Protein AF-A0A078KXJ0-F1 (afdb_monomer)

Radius of gyration: 22.71 Å; Cα contacts (8 Å, |Δi|>4): 220; chains: 1; bounding box: 61×36×64 Å

Structure (mmCIF, N/CA/C/O backbone):
data_AF-A0A078KXJ0-F1
#
_entry.id   AF-A0A078KXJ0-F1
#
loop_
_atom_site.group_PDB
_atom_site.id
_atom_site.type_symbol
_atom_site.label_atom_id
_atom_site.label_alt_id
_atom_site.label_comp_id
_atom_site.label_asym_id
_atom_site.label_entity_id
_atom_site.label_seq_id
_atom_site.pdbx_PDB_ins_code
_atom_site.Cartn_x
_atom_site.Cartn_y
_atom_site.Cartn_z
_atom_site.occupancy
_atom_site.B_iso_or_equiv
_atom_site.auth_seq_id
_atom_site.auth_comp_id
_atom_site.auth_asym_id
_atom_site.auth_atom_id
_atom_site.pdbx_PDB_model_num
ATOM 1 N N . MET A 1 1 ? 7.686 22.168 15.578 1.00 60.62 1 MET A N 1
ATOM 2 C CA . MET A 1 1 ? 6.721 21.052 15.585 1.00 60.62 1 MET A CA 1
ATOM 3 C C . MET A 1 1 ? 6.676 20.538 17.001 1.00 60.62 1 MET A C 1
ATOM 5 O O . MET A 1 1 ? 7.718 20.598 17.638 1.00 60.62 1 MET A O 1
ATOM 9 N N . ASP A 1 2 ? 5.495 20.153 17.475 1.00 79.94 2 ASP A N 1
ATOM 10 C CA . ASP A 1 2 ? 5.283 19.512 18.776 1.00 79.94 2 ASP A CA 1
ATOM 11 C C . ASP A 1 2 ? 5.456 17.997 18.567 1.00 79.94 2 ASP A C 1
ATOM 13 O O . ASP A 1 2 ? 4.549 17.349 18.038 1.00 79.94 2 ASP A O 1
ATOM 17 N N . PRO A 1 3 ? 6.642 17.431 18.849 1.00 79.00 3 PRO A N 1
ATOM 18 C CA . PRO A 1 3 ? 6.939 16.043 18.512 1.00 79.00 3 PRO A CA 1
ATOM 19 C C . PRO A 1 3 ? 6.191 15.059 19.414 1.00 79.00 3 PRO A C 1
ATOM 21 O O . PRO A 1 3 ? 5.907 13.941 18.985 1.00 79.00 3 PRO A O 1
ATOM 24 N N . LEU A 1 4 ? 5.861 15.471 20.643 1.00 83.12 4 LEU A N 1
ATOM 25 C CA . LEU A 1 4 ? 5.067 14.671 21.566 1.00 83.12 4 LEU A CA 1
ATOM 26 C C . LEU A 1 4 ? 3.620 14.583 21.072 1.00 83.12 4 LEU A C 1
ATOM 28 O O . LEU A 1 4 ? 3.102 13.477 20.930 1.00 83.12 4 LEU A O 1
ATOM 32 N N . GLY A 1 5 ? 3.016 15.714 20.700 1.00 80.25 5 GLY A N 1
ATOM 33 C CA . GLY A 1 5 ? 1.677 15.738 20.109 1.00 80.25 5 GLY A CA 1
ATOM 34 C C . GLY A 1 5 ? 1.581 14.904 18.825 1.00 80.25 5 GLY A C 1
ATOM 35 O O . GLY A 1 5 ? 0.627 14.154 18.631 1.00 80.25 5 GLY A O 1
ATOM 36 N N . GLU A 1 6 ? 2.605 14.937 17.967 1.00 80.50 6 GLU A N 1
ATOM 37 C CA . GLU A 1 6 ? 2.638 14.115 16.747 1.00 80.50 6 GLU A CA 1
ATOM 38 C C . GLU A 1 6 ? 2.755 12.603 17.024 1.00 80.50 6 GLU A C 1
ATOM 40 O O . GLU A 1 6 ? 2.209 11.785 16.261 1.00 80.50 6 GLU A O 1
ATOM 45 N N . LEU A 1 7 ? 3.465 12.221 18.094 1.00 84.94 7 LEU A N 1
ATOM 46 C CA . LEU A 1 7 ? 3.560 10.843 18.577 1.00 84.94 7 LEU A CA 1
ATOM 47 C C . LEU A 1 7 ? 2.224 10.381 19.170 1.00 84.94 7 LEU A C 1
ATOM 49 O O . LEU A 1 7 ? 1.735 9.313 18.794 1.00 84.94 7 LEU A O 1
ATOM 53 N N . GLU A 1 8 ? 1.598 11.187 20.024 1.00 83.56 8 GLU A N 1
ATOM 54 C CA . GLU A 1 8 ? 0.271 10.912 20.582 1.00 83.56 8 GLU A CA 1
ATOM 55 C C . GLU A 1 8 ? -0.771 10.742 19.476 1.00 83.56 8 GLU A C 1
ATOM 57 O O . GLU A 1 8 ? -1.487 9.740 19.457 1.00 83.56 8 GLU A O 1
ATOM 62 N N . ASP A 1 9 ? -0.784 11.632 18.483 1.00 78.12 9 ASP A N 1
ATOM 63 C CA . ASP A 1 9 ? -1.664 11.539 17.316 1.00 78.12 9 ASP A CA 1
ATOM 64 C C . ASP A 1 9 ? -1.455 10.236 16.533 1.00 78.12 9 ASP A C 1
ATOM 66 O O . ASP A 1 9 ? -2.413 9.633 16.031 1.00 78.12 9 ASP A O 1
ATOM 70 N N . SER A 1 10 ? -0.205 9.767 16.438 1.00 79.06 10 SER A N 1
ATOM 71 C CA . SER A 1 10 ? 0.115 8.504 15.766 1.00 79.06 10 SER A CA 1
ATOM 72 C C . SER A 1 10 ? -0.409 7.284 16.523 1.00 79.06 10 SER A C 1
ATOM 74 O O . SER A 1 10 ? -0.812 6.306 15.895 1.00 79.06 10 SER A O 1
ATOM 76 N N . LEU A 1 11 ? -0.467 7.353 17.857 1.00 85.75 11 LEU A N 1
ATOM 77 C CA . LEU A 1 11 ? -0.875 6.260 18.744 1.00 85.75 11 LEU A CA 1
ATOM 78 C C . LEU A 1 11 ? -2.356 6.333 19.143 1.00 85.75 11 LEU A C 1
ATOM 80 O O . LEU A 1 11 ? -2.936 5.318 19.535 1.00 85.75 11 LEU A O 1
ATOM 84 N N . ALA A 1 12 ? -3.006 7.488 18.978 1.00 80.44 12 ALA A N 1
ATOM 85 C CA . ALA A 1 12 ? -4.387 7.746 19.381 1.00 80.44 12 ALA A CA 1
ATOM 86 C C . ALA A 1 12 ? -5.370 6.700 18.833 1.00 80.44 12 ALA A C 1
ATOM 88 O O . ALA A 1 12 ? -6.288 6.260 19.525 1.00 80.44 12 ALA A O 1
ATOM 89 N N . TYR A 1 13 ? -5.158 6.240 17.595 1.00 69.25 13 TYR A N 1
ATOM 90 C CA . TYR A 1 13 ? -5.970 5.181 16.990 1.00 69.25 13 TYR A CA 1
ATOM 91 C C . TYR A 1 13 ? -5.894 3.857 17.760 1.00 69.25 13 TYR A C 1
ATOM 93 O O . TYR A 1 13 ? -6.915 3.197 17.957 1.00 69.25 13 TYR A O 1
ATOM 101 N N . MET A 1 14 ? -4.694 3.478 18.189 1.00 83.44 14 MET A N 1
ATOM 102 C CA . MET A 1 14 ? -4.440 2.246 18.922 1.00 83.44 14 MET A CA 1
ATOM 103 C C . MET A 1 14 ? -5.026 2.322 20.338 1.00 83.44 14 MET A C 1
ATOM 105 O O . MET A 1 14 ? -5.714 1.387 20.748 1.00 83.44 14 MET A O 1
ATOM 109 N N . PHE A 1 15 ? -4.884 3.461 21.025 1.00 82.38 15 PHE A N 1
ATOM 110 C CA . PHE A 1 15 ? -5.518 3.682 22.327 1.00 82.38 15 PHE A CA 1
ATOM 111 C C . PHE A 1 15 ? -7.039 3.568 22.251 1.00 82.38 15 PHE A C 1
ATOM 113 O O . PHE A 1 15 ? -7.641 2.797 22.994 1.00 82.38 15 PHE A O 1
ATOM 120 N N . GLU A 1 16 ? -7.681 4.252 21.307 1.00 76.75 16 GLU A N 1
ATOM 121 C CA . GLU A 1 16 ? -9.139 4.202 21.162 1.00 76.75 16 GLU A CA 1
ATOM 122 C C . GLU A 1 16 ? -9.685 2.781 20.958 1.00 76.75 16 GLU A C 1
ATOM 124 O O . GLU A 1 16 ? -10.742 2.449 21.488 1.00 76.75 16 GLU A O 1
ATOM 129 N N . LEU A 1 17 ? -8.969 1.924 20.225 1.00 65.31 17 LEU A N 1
ATOM 130 C CA . LEU A 1 17 ? -9.372 0.529 20.011 1.00 65.31 17 LEU A CA 1
ATOM 131 C C . LEU A 1 17 ? -9.135 -0.367 21.222 1.00 65.31 17 LEU A C 1
ATOM 133 O O . LEU A 1 17 ? -9.785 -1.399 21.370 1.00 65.31 17 LEU A O 1
ATOM 137 N N . GLN A 1 18 ? -8.190 0.017 22.067 1.00 74.00 18 GLN A N 1
ATOM 138 C CA . GLN A 1 18 ? -7.841 -0.723 23.259 1.00 74.00 18 GLN A CA 1
ATOM 139 C C . GLN A 1 18 ? -8.674 -0.278 24.467 1.00 74.00 18 GLN A C 1
ATOM 141 O O . GLN A 1 18 ? -8.642 -0.968 25.472 1.00 74.00 18 GLN A O 1
ATOM 146 N N . LYS A 1 19 ? -9.459 0.807 24.416 1.00 79.62 19 LYS A N 1
ATOM 147 C CA . LYS A 1 19 ? -10.292 1.235 25.555 1.00 79.62 19 LYS A CA 1
ATOM 148 C C . LYS A 1 19 ? -11.393 0.221 25.877 1.00 79.62 19 LYS A C 1
ATOM 150 O O . LYS A 1 19 ? -12.251 -0.087 25.054 1.00 79.62 19 LYS A O 1
ATOM 155 N N . THR A 1 20 ? -11.424 -0.242 27.123 1.00 69.06 20 THR A N 1
ATOM 156 C CA . THR A 1 20 ? -12.558 -1.001 27.664 1.00 69.06 20 THR A CA 1
ATOM 157 C C . THR A 1 20 ? -13.694 -0.052 28.063 1.00 69.06 20 THR A C 1
ATOM 159 O O . THR A 1 20 ? -13.464 1.014 28.637 1.00 69.06 20 THR A O 1
ATOM 162 N N . GLN A 1 21 ? -14.947 -0.436 27.782 1.00 54.06 21 GLN A N 1
ATOM 163 C CA . GLN A 1 21 ? -16.133 0.382 28.101 1.00 54.06 21 GLN A CA 1
ATOM 164 C C . GLN A 1 21 ? -16.340 0.590 29.610 1.00 54.06 21 GLN A C 1
ATOM 166 O O . GLN A 1 21 ? -17.032 1.514 30.030 1.00 54.06 21 GLN A O 1
ATOM 171 N N . SER A 1 22 ? -15.721 -0.250 30.437 1.00 48.31 22 SER A N 1
ATOM 172 C CA . SER A 1 22 ? -15.756 -0.160 31.889 1.00 48.31 22 SER A CA 1
ATOM 173 C C . SER A 1 22 ? -14.386 0.276 32.414 1.00 48.31 22 SER A C 1
ATOM 175 O O . SER A 1 22 ? -13.453 -0.517 32.415 1.00 48.31 22 SER A O 1
ATOM 177 N N . GLN A 1 23 ? -14.300 1.501 32.943 1.00 55.84 23 GLN A N 1
ATOM 178 C CA . GLN A 1 23 ? -13.187 2.041 33.754 1.00 55.84 23 GLN A CA 1
ATOM 179 C C . GLN A 1 23 ? -12.004 2.716 33.038 1.00 55.84 23 GLN A C 1
ATOM 181 O O . GLN A 1 23 ? -11.037 3.057 33.714 1.00 55.84 23 GLN A O 1
ATOM 186 N N . GLY A 1 24 ? -12.057 2.966 31.725 1.00 58.78 24 GLY A N 1
ATOM 187 C CA . GLY A 1 24 ? -10.991 3.719 31.040 1.00 58.78 24 GLY A CA 1
ATOM 188 C C . GLY A 1 24 ? -9.635 3.003 31.008 1.00 58.78 24 GLY A C 1
ATOM 189 O O . GLY A 1 24 ? -8.619 3.638 30.758 1.00 58.78 24 GLY A O 1
ATOM 190 N N . LYS A 1 25 ? -9.626 1.690 31.265 1.00 69.06 25 LYS A N 1
ATOM 191 C CA . LYS A 1 25 ? -8.447 0.827 31.150 1.00 69.06 25 LYS A CA 1
ATOM 192 C C . LYS A 1 25 ? -8.318 0.283 29.737 1.00 69.06 25 LYS A C 1
ATOM 194 O O . LYS A 1 25 ? -9.332 0.063 29.065 1.00 69.06 25 LYS A O 1
ATOM 199 N N . TYR A 1 26 ? -7.091 0.000 29.325 1.00 78.31 26 TYR A N 1
ATOM 200 C CA . TYR A 1 26 ? -6.825 -0.622 28.034 1.00 78.31 26 TYR A CA 1
ATOM 201 C C . TYR A 1 26 ? -6.923 -2.159 28.103 1.00 78.31 26 TYR A C 1
ATOM 203 O O . TYR A 1 26 ? -6.617 -2.762 29.130 1.00 78.31 26 TYR A O 1
ATOM 211 N N . ILE A 1 27 ? -7.393 -2.797 27.024 1.00 76.19 27 ILE A N 1
ATOM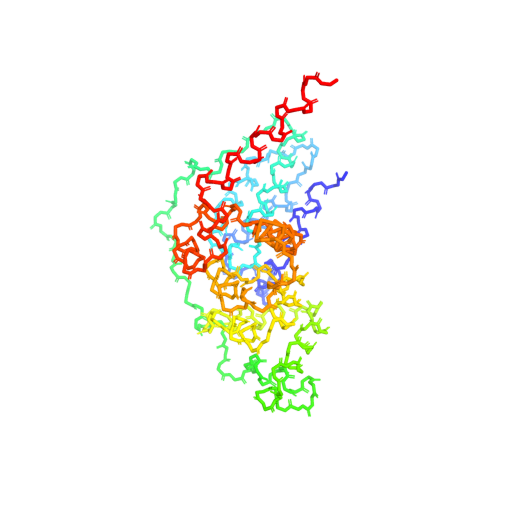 212 C CA . ILE A 1 27 ? -7.565 -4.255 26.893 1.00 76.19 27 ILE A CA 1
ATOM 213 C C . ILE A 1 27 ? -6.213 -4.945 27.086 1.00 76.19 27 ILE A C 1
ATOM 215 O O . ILE A 1 27 ? -6.123 -5.961 27.774 1.00 76.19 27 ILE A O 1
ATOM 219 N N . ASN A 1 28 ? -5.160 -4.388 26.487 1.00 76.25 28 ASN A N 1
ATOM 220 C CA . ASN A 1 28 ? -3.800 -4.861 26.645 1.00 76.25 28 ASN A CA 1
ATOM 221 C C . ASN A 1 28 ? -3.052 -4.032 27.710 1.00 76.25 28 ASN A C 1
ATOM 223 O O . ASN A 1 28 ? -2.980 -2.807 27.584 1.00 76.25 28 ASN A O 1
ATOM 227 N N . PRO A 1 29 ? -2.447 -4.679 28.723 1.00 81.50 29 PRO A N 1
ATOM 228 C CA . PRO A 1 29 ? -1.733 -3.985 29.795 1.00 81.50 29 PRO A CA 1
ATOM 229 C C . PRO A 1 29 ? -0.518 -3.187 29.301 1.00 81.50 29 PRO A C 1
ATOM 231 O O . PRO A 1 29 ? -0.228 -2.141 29.862 1.00 81.50 29 PRO A O 1
ATOM 234 N N . LEU A 1 30 ? 0.139 -3.611 28.217 1.00 83.62 30 LEU A N 1
ATOM 235 C CA . LEU A 1 30 ? 1.276 -2.884 27.635 1.00 83.62 30 LEU A CA 1
ATOM 236 C C . LEU A 1 30 ? 0.835 -1.551 27.022 1.00 83.62 30 LEU A C 1
ATOM 238 O O . LEU A 1 30 ? 1.576 -0.574 27.028 1.00 83.62 30 LEU A O 1
ATOM 242 N N . ILE A 1 31 ? -0.397 -1.501 26.513 1.00 84.75 31 ILE A N 1
ATOM 243 C CA . ILE A 1 31 ? -0.993 -0.265 26.006 1.00 84.75 31 ILE A CA 1
ATOM 244 C C . ILE A 1 31 ? -1.425 0.641 27.162 1.00 84.75 31 ILE A C 1
ATOM 246 O O . ILE A 1 31 ? -1.279 1.855 27.067 1.00 84.75 31 ILE A O 1
ATOM 250 N N . ASP A 1 32 ? -1.892 0.067 28.271 1.00 85.56 32 ASP A N 1
ATOM 251 C CA . ASP A 1 32 ? -2.187 0.818 29.497 1.00 85.56 32 ASP A CA 1
ATOM 252 C C . ASP A 1 32 ? -0.929 1.460 30.096 1.00 85.56 32 ASP A C 1
ATOM 254 O O . ASP A 1 32 ? -0.950 2.625 30.491 1.00 85.56 32 ASP A O 1
ATOM 258 N N . GLU A 1 33 ? 0.181 0.722 30.117 1.00 86.88 33 GLU A N 1
ATOM 259 C CA . GLU A 1 33 ? 1.491 1.219 30.542 1.00 86.88 33 GLU A CA 1
ATOM 260 C C . GLU A 1 33 ? 2.012 2.318 29.613 1.00 86.88 33 GLU A C 1
ATOM 262 O O . GLU A 1 33 ? 2.420 3.371 30.098 1.00 86.88 33 GLU A O 1
ATOM 267 N N . LEU A 1 34 ? 1.919 2.131 28.292 1.00 90.94 34 LEU A N 1
ATOM 268 C CA . LEU A 1 34 ? 2.307 3.158 27.326 1.00 90.94 34 LEU A CA 1
ATOM 269 C C . LEU A 1 34 ? 1.470 4.435 27.454 1.00 90.94 34 LEU A C 1
ATOM 271 O O . LEU A 1 34 ? 2.021 5.531 27.408 1.00 90.94 34 LEU A O 1
ATOM 275 N N . HIS A 1 35 ? 0.156 4.317 27.648 1.00 89.06 35 HIS A N 1
ATOM 276 C CA . HIS A 1 35 ? -0.696 5.487 27.848 1.00 89.06 35 HIS A CA 1
ATOM 277 C C . HIS A 1 35 ? -0.304 6.264 29.106 1.00 89.06 35 HIS A C 1
ATOM 279 O O . HIS A 1 35 ? -0.199 7.484 29.075 1.00 89.06 35 HIS A O 1
ATOM 285 N N . LYS A 1 36 ? -0.037 5.561 30.213 1.00 88.62 36 LYS A N 1
ATOM 286 C CA . LYS A 1 36 ? 0.444 6.191 31.450 1.00 88.62 36 LYS A CA 1
ATOM 287 C C . LYS A 1 36 ? 1.808 6.844 31.267 1.00 88.62 36 LYS A C 1
ATOM 289 O O . LYS A 1 36 ? 2.049 7.886 31.866 1.00 88.62 36 LYS A O 1
ATOM 294 N N . ALA A 1 37 ? 2.703 6.231 30.495 1.00 89.69 37 ALA A N 1
ATOM 295 C CA . ALA A 1 37 ? 4.009 6.809 30.208 1.00 89.69 37 ALA A CA 1
ATOM 296 C C . ALA A 1 37 ? 3.867 8.125 29.427 1.00 89.69 37 ALA A C 1
ATOM 298 O O . ALA A 1 37 ? 4.518 9.099 29.787 1.00 89.69 37 ALA A O 1
ATOM 299 N N . LEU A 1 38 ? 2.961 8.184 28.442 1.00 88.69 38 LEU A N 1
ATOM 300 C CA . LEU A 1 38 ? 2.635 9.418 27.715 1.00 88.69 38 LEU A CA 1
ATOM 301 C C . LEU A 1 38 ? 2.006 10.481 28.629 1.00 88.69 38 LEU A C 1
ATOM 303 O O . LEU A 1 38 ? 2.527 11.587 28.698 1.00 88.69 38 LEU A O 1
ATOM 307 N N . ASP A 1 39 ? 0.972 10.133 29.405 1.00 85.69 39 ASP A N 1
ATOM 308 C CA . ASP A 1 39 ? 0.282 11.075 30.308 1.00 85.69 39 ASP A CA 1
ATOM 309 C C . ASP A 1 39 ? 1.217 11.699 31.362 1.00 85.69 39 ASP A C 1
ATOM 311 O O . ASP A 1 39 ? 1.021 12.833 31.807 1.00 85.69 39 ASP A O 1
ATOM 315 N N . ASN A 1 40 ? 2.209 10.930 31.820 1.00 85.69 40 ASN A N 1
ATOM 316 C CA . ASN A 1 40 ? 3.161 11.366 32.840 1.00 85.69 40 ASN A CA 1
ATOM 317 C C . ASN A 1 40 ? 4.399 12.048 32.249 1.00 85.69 40 ASN A C 1
ATOM 319 O O . ASN A 1 40 ? 5.131 12.713 32.993 1.00 85.69 40 ASN A O 1
ATOM 323 N N . TYR A 1 41 ? 4.646 11.894 30.947 1.00 86.50 41 TYR A N 1
ATOM 324 C CA . TYR A 1 41 ? 5.786 12.511 30.295 1.00 86.50 41 TYR A CA 1
ATOM 325 C C . TYR A 1 41 ? 5.588 14.026 30.222 1.00 86.50 41 TYR A C 1
ATOM 327 O O . TYR A 1 41 ? 4.554 14.542 29.805 1.00 86.50 41 TYR A O 1
ATOM 335 N N . ARG A 1 42 ? 6.609 14.765 30.656 1.00 79.25 42 ARG A N 1
ATOM 336 C CA . ARG A 1 42 ? 6.651 16.223 30.557 1.00 79.25 42 ARG A CA 1
ATOM 337 C C . ARG A 1 42 ? 7.790 16.597 29.637 1.00 79.25 42 ARG A C 1
ATOM 339 O O . ARG A 1 42 ? 8.940 16.333 29.974 1.00 79.25 42 ARG A O 1
ATOM 346 N N . GLU A 1 43 ? 7.484 17.260 28.529 1.00 68.44 43 GLU A N 1
ATOM 347 C CA . GLU A 1 43 ? 8.482 17.631 27.519 1.00 68.44 43 GLU A CA 1
ATOM 348 C C . GLU A 1 43 ? 9.649 18.444 28.111 1.00 68.44 43 GLU A C 1
ATOM 350 O O . GLU A 1 43 ? 10.776 18.337 27.641 1.00 68.44 43 GLU A O 1
ATOM 355 N N . ASP A 1 44 ? 9.442 19.162 29.217 1.00 67.88 44 ASP A N 1
ATOM 356 C CA . ASP A 1 44 ? 10.460 20.019 29.835 1.00 67.88 44 ASP A CA 1
ATOM 357 C C . ASP A 1 44 ? 11.358 19.291 30.853 1.00 67.88 44 ASP A C 1
ATOM 359 O O . ASP A 1 44 ? 12.532 19.630 31.004 1.00 67.88 44 ASP A O 1
ATOM 363 N N . THR A 1 45 ? 10.826 18.291 31.565 1.00 64.75 45 THR A N 1
ATOM 364 C CA . THR A 1 45 ? 11.457 17.715 32.775 1.00 64.75 45 THR A CA 1
ATOM 365 C C . THR A 1 45 ? 11.369 16.193 32.891 1.00 64.75 45 THR A C 1
ATOM 367 O O . THR A 1 45 ? 11.933 15.631 33.828 1.00 64.75 45 THR A O 1
ATOM 370 N N . GLY A 1 46 ? 10.659 15.530 31.980 1.00 66.06 46 GLY A N 1
ATOM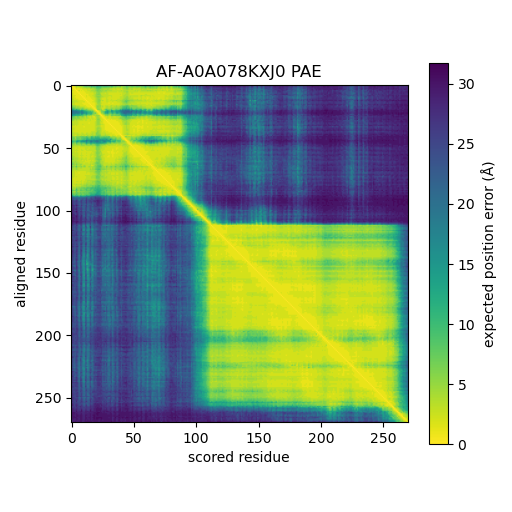 371 C CA . GLY A 1 46 ? 10.458 14.087 31.976 1.00 66.06 46 GLY A CA 1
ATOM 372 C C . GLY A 1 46 ? 11.673 13.334 31.445 1.00 66.06 46 GLY A C 1
ATOM 373 O O . GLY A 1 46 ? 12.268 13.733 30.442 1.00 66.06 46 GLY A O 1
ATOM 374 N N . ASP A 1 47 ? 12.011 12.242 32.126 1.00 73.25 47 ASP A N 1
ATOM 375 C CA . ASP A 1 47 ? 12.954 11.234 31.649 1.00 73.25 47 ASP A CA 1
ATOM 376 C C . ASP A 1 47 ? 12.311 10.473 30.478 1.00 73.25 47 ASP A C 1
ATOM 378 O O . ASP A 1 47 ? 11.165 10.026 30.568 1.00 73.25 47 ASP A O 1
ATOM 382 N N . LEU A 1 48 ? 13.017 10.395 29.349 1.00 85.06 48 LEU A N 1
ATOM 383 C CA . LEU A 1 48 ? 12.511 9.773 28.128 1.00 85.06 48 LEU A CA 1
ATOM 384 C C . LEU A 1 48 ? 12.572 8.238 28.196 1.00 85.06 48 LEU A C 1
ATOM 386 O O . LEU A 1 48 ? 11.865 7.565 27.445 1.00 85.06 48 LEU A O 1
ATOM 390 N N . SER A 1 49 ? 13.384 7.684 29.102 1.00 83.06 49 SER A N 1
ATOM 391 C CA . SER A 1 49 ? 13.626 6.242 29.215 1.00 83.06 49 SER A CA 1
ATOM 392 C C . SER A 1 49 ? 12.352 5.438 29.489 1.00 83.06 49 SER A C 1
ATOM 394 O O . SER A 1 49 ? 12.087 4.473 28.773 1.00 83.06 49 SER A O 1
ATOM 396 N N . ASP A 1 50 ? 11.508 5.890 30.420 1.00 83.62 50 ASP A N 1
ATOM 397 C CA . ASP A 1 50 ? 10.231 5.238 30.742 1.00 83.62 50 ASP A CA 1
ATOM 398 C C . ASP A 1 50 ? 9.283 5.191 29.529 1.00 83.62 50 ASP A C 1
ATOM 400 O O . ASP A 1 50 ? 8.592 4.194 29.301 1.00 83.62 50 ASP A O 1
ATOM 404 N N . LEU A 1 51 ? 9.269 6.253 28.713 1.00 88.38 51 LEU A N 1
ATOM 405 C CA . LEU A 1 51 ? 8.448 6.314 27.502 1.00 88.38 51 LEU A CA 1
ATOM 406 C C . LEU A 1 51 ? 9.003 5.407 26.396 1.00 88.38 51 LEU A C 1
ATOM 408 O O . LEU A 1 51 ? 8.230 4.716 25.730 1.00 88.38 51 LEU A O 1
ATOM 412 N N . ILE A 1 52 ? 10.327 5.373 26.215 1.00 87.75 52 ILE A N 1
ATOM 413 C CA . ILE A 1 52 ? 10.991 4.475 25.258 1.00 87.75 52 ILE A CA 1
ATOM 414 C C . ILE A 1 52 ? 10.705 3.018 25.620 1.00 87.75 52 ILE A C 1
ATOM 416 O O . ILE A 1 52 ? 10.302 2.243 24.754 1.00 87.75 52 ILE A O 1
ATOM 420 N N . ASP A 1 53 ? 10.864 2.650 26.890 1.00 84.25 53 ASP A N 1
ATOM 421 C CA . ASP A 1 53 ? 10.665 1.277 27.344 1.00 84.25 53 ASP A CA 1
ATOM 422 C C . ASP A 1 53 ? 9.203 0.845 27.214 1.00 84.25 53 ASP A C 1
ATOM 424 O O . ASP A 1 53 ? 8.922 -0.242 26.695 1.00 84.25 53 ASP A O 1
ATOM 428 N N . ALA A 1 54 ? 8.255 1.703 27.599 1.00 88.25 54 ALA A N 1
ATOM 429 C CA . ALA A 1 54 ? 6.835 1.418 27.424 1.00 88.25 54 ALA A CA 1
ATOM 430 C C . ALA A 1 54 ? 6.463 1.258 25.938 1.00 88.25 54 ALA A C 1
ATOM 432 O O . ALA A 1 54 ? 5.727 0.336 25.574 1.00 88.25 54 ALA A O 1
ATOM 433 N N . LEU A 1 55 ? 7.015 2.102 25.059 1.00 89.00 55 LEU A N 1
ATOM 434 C CA . LEU A 1 55 ? 6.762 2.044 23.618 1.00 89.00 55 LEU A CA 1
ATOM 435 C C . LEU A 1 55 ? 7.350 0.777 22.988 1.00 89.00 55 LEU A C 1
ATOM 437 O O . LEU A 1 55 ? 6.665 0.083 22.233 1.00 89.00 55 LEU A O 1
ATOM 441 N N . SER A 1 56 ? 8.590 0.440 23.341 1.00 82.50 56 SER A N 1
ATOM 442 C CA . SER A 1 56 ? 9.268 -0.771 22.883 1.00 82.50 56 SER A CA 1
ATOM 443 C C . SER A 1 56 ? 8.540 -2.041 23.303 1.00 82.50 56 SER A C 1
ATOM 445 O O . SER A 1 56 ? 8.346 -2.947 22.487 1.00 82.50 56 SER A O 1
ATOM 447 N N . ASN A 1 57 ? 8.088 -2.103 24.556 1.00 81.69 57 ASN A N 1
ATOM 448 C CA . ASN A 1 57 ? 7.325 -3.238 25.066 1.00 81.69 57 ASN A CA 1
ATOM 449 C C . ASN A 1 57 ? 5.964 -3.362 24.376 1.00 81.69 57 ASN A C 1
ATOM 451 O O . ASN A 1 57 ? 5.513 -4.472 24.094 1.00 81.69 57 ASN A O 1
ATOM 455 N N . ALA A 1 58 ? 5.332 -2.236 24.048 1.00 84.75 58 ALA A N 1
ATOM 456 C CA . ALA A 1 58 ? 4.059 -2.196 23.350 1.00 84.75 58 ALA A CA 1
ATOM 457 C C . ALA A 1 58 ? 4.161 -2.522 21.849 1.00 84.75 58 ALA A C 1
ATOM 459 O O . ALA A 1 58 ? 3.126 -2.797 21.238 1.00 84.75 58 ALA A O 1
ATOM 460 N N . TYR A 1 59 ? 5.353 -2.559 21.232 1.00 82.62 59 TYR A N 1
ATOM 461 C CA . TYR A 1 59 ? 5.481 -2.767 19.781 1.00 82.62 59 TYR A CA 1
ATOM 462 C C . TYR A 1 59 ? 4.747 -3.976 19.211 1.00 82.62 59 TYR A C 1
ATOM 464 O O . TYR A 1 59 ? 4.018 -3.789 18.236 1.00 82.62 59 TYR A O 1
ATOM 472 N N . PRO A 1 60 ? 4.839 -5.182 19.803 1.00 76.31 60 PRO A N 1
ATOM 473 C CA . PRO A 1 60 ? 4.109 -6.342 19.300 1.00 76.31 60 PRO A CA 1
ATOM 474 C C . PRO A 1 60 ? 2.598 -6.111 19.218 1.00 76.31 60 PRO A C 1
ATOM 476 O O . PRO A 1 60 ? 1.914 -6.783 18.452 1.00 76.31 60 PRO A O 1
ATOM 479 N N . VAL A 1 61 ? 2.075 -5.176 20.016 1.00 68.38 61 VAL A N 1
ATOM 480 C CA . VAL A 1 61 ? 0.675 -4.761 20.018 1.00 68.38 61 VAL A CA 1
ATOM 481 C C . VAL A 1 61 ? 0.464 -3.631 19.010 1.00 68.38 61 VAL A C 1
ATOM 483 O O . VAL A 1 61 ? -0.421 -3.755 18.169 1.00 68.38 61 VAL A O 1
ATOM 486 N N . ILE A 1 62 ? 1.298 -2.587 19.040 1.00 78.44 62 ILE A N 1
ATOM 487 C CA . ILE A 1 62 ? 1.261 -1.402 18.161 1.00 78.44 62 ILE A CA 1
ATOM 488 C C . ILE A 1 62 ? 1.323 -1.776 16.676 1.00 78.44 62 ILE A C 1
ATOM 490 O O . ILE A 1 62 ? 0.551 -1.213 15.900 1.00 78.44 62 ILE A O 1
ATOM 494 N N . GLU A 1 63 ? 2.156 -2.752 16.288 1.00 76.56 63 GLU A N 1
ATOM 495 C CA . GLU A 1 63 ? 2.295 -3.244 14.900 1.00 76.56 63 GLU A CA 1
ATOM 496 C C . GLU A 1 63 ? 0.958 -3.669 14.277 1.00 76.56 63 GLU A C 1
ATOM 498 O O . GLU A 1 63 ? 0.788 -3.612 13.060 1.00 76.56 63 GLU A O 1
ATOM 503 N N . ASN A 1 64 ? -0.024 -4.044 15.101 1.00 63.16 64 ASN A N 1
ATOM 504 C CA . ASN A 1 64 ? -1.345 -4.457 14.626 1.00 63.16 64 ASN A CA 1
ATOM 505 C C . ASN A 1 64 ? -2.287 -3.279 14.341 1.00 63.16 64 ASN A C 1
ATOM 507 O O . ASN A 1 64 ? -3.354 -3.472 13.753 1.00 63.16 64 ASN A O 1
ATOM 511 N N . TYR A 1 65 ? -1.928 -2.064 14.760 1.00 61.44 65 TYR A N 1
ATOM 512 C CA . TYR A 1 65 ? -2.812 -0.899 14.720 1.00 61.44 65 TYR A CA 1
ATOM 513 C C . TYR A 1 65 ? -2.239 0.255 13.907 1.00 61.44 65 TYR A C 1
ATOM 515 O O . TYR A 1 65 ? -2.984 0.915 13.180 1.00 61.44 65 TYR A O 1
ATOM 523 N N . VAL A 1 66 ? -0.941 0.510 14.024 1.00 70.25 66 VAL A N 1
ATOM 524 C CA . VAL A 1 66 ? -0.289 1.696 13.464 1.00 70.25 66 VAL A CA 1
ATOM 525 C C . VAL A 1 66 ? 1.056 1.314 12.855 1.00 70.25 66 VAL A C 1
ATOM 527 O O . VAL A 1 66 ? 1.627 0.276 13.185 1.00 70.25 66 VAL A O 1
ATOM 530 N N . ASP A 1 67 ? 1.541 2.131 11.923 1.00 75.38 67 ASP A N 1
ATOM 531 C CA . ASP A 1 67 ? 2.837 1.904 11.288 1.00 75.38 67 ASP A CA 1
ATOM 532 C C . ASP A 1 67 ? 3.954 2.121 12.319 1.00 75.38 67 ASP A C 1
ATOM 534 O O . ASP A 1 67 ? 4.213 3.246 12.753 1.00 75.38 67 ASP A O 1
ATOM 538 N N . THR A 1 68 ? 4.623 1.041 12.728 1.00 76.38 68 THR A N 1
ATOM 539 C CA . THR A 1 68 ? 5.699 1.129 13.719 1.00 76.38 68 THR A CA 1
ATOM 540 C C . THR A 1 68 ? 6.914 1.883 13.224 1.00 76.38 68 THR A C 1
ATOM 542 O O . THR A 1 68 ? 7.676 2.379 14.050 1.00 76.38 68 THR A O 1
ATOM 545 N N . TYR A 1 69 ? 7.105 2.014 11.912 1.00 74.56 69 TYR A N 1
ATOM 546 C CA . TYR A 1 69 ? 8.157 2.861 11.373 1.00 74.56 69 TYR A CA 1
ATOM 547 C C . TYR A 1 69 ? 7.844 4.342 11.602 1.00 74.56 69 TYR A C 1
ATOM 549 O O . TYR A 1 69 ? 8.717 5.078 12.053 1.00 74.56 69 TYR A O 1
ATOM 557 N N . GLU A 1 70 ? 6.600 4.767 11.369 1.00 76.81 70 GLU A N 1
ATOM 558 C CA . GLU A 1 70 ? 6.166 6.147 11.630 1.00 76.81 70 GLU A CA 1
ATOM 559 C C . GLU A 1 70 ? 6.274 6.488 13.123 1.00 76.81 70 GLU A C 1
ATOM 561 O O . GLU A 1 70 ? 6.801 7.536 13.492 1.00 76.81 70 GLU A O 1
ATOM 566 N N . VAL A 1 71 ? 5.843 5.566 13.988 1.00 84.62 71 VAL A N 1
ATOM 567 C CA . VAL A 1 71 ? 5.957 5.707 15.446 1.00 84.62 71 VAL A CA 1
ATOM 568 C C . VAL A 1 71 ? 7.425 5.816 15.882 1.00 84.62 71 VAL A C 1
ATOM 570 O O . VAL A 1 71 ? 7.759 6.685 16.685 1.00 84.62 71 VAL A O 1
ATOM 573 N N . LYS A 1 72 ? 8.320 4.985 15.326 1.00 84.00 72 LYS A N 1
ATOM 574 C CA . LYS A 1 72 ? 9.769 5.053 15.590 1.00 84.00 72 LYS A CA 1
ATOM 575 C C . LYS A 1 72 ? 10.367 6.379 15.150 1.00 84.00 72 LYS A C 1
ATOM 577 O O . LYS A 1 72 ? 11.058 7.004 15.940 1.00 84.00 72 LYS A O 1
ATOM 582 N N . GLN A 1 73 ? 10.053 6.841 13.939 1.00 81.81 73 GLN A N 1
ATOM 583 C CA . GLN A 1 73 ? 10.550 8.126 13.443 1.00 81.81 73 GLN A CA 1
ATOM 584 C C . GLN A 1 73 ? 10.130 9.292 14.340 1.00 81.81 73 GLN A C 1
ATOM 586 O O . GLN A 1 73 ? 10.949 10.150 14.653 1.00 81.81 73 GLN A O 1
ATOM 591 N N . LYS A 1 74 ? 8.867 9.319 14.775 1.00 85.19 74 LYS A N 1
ATOM 592 C CA . LYS A 1 74 ? 8.357 10.365 15.672 1.00 85.19 74 LYS A CA 1
ATOM 593 C C . LYS A 1 74 ? 9.053 10.332 17.031 1.00 85.19 74 LYS A C 1
ATOM 595 O O . LYS A 1 74 ? 9.441 11.375 17.550 1.00 85.19 74 LYS A O 1
ATOM 600 N N . MET A 1 75 ? 9.291 9.134 17.559 1.00 88.06 75 MET A N 1
ATOM 601 C CA . MET A 1 75 ? 10.025 8.958 18.807 1.00 88.06 75 MET A CA 1
ATOM 602 C C . MET A 1 75 ? 11.522 9.306 18.675 1.00 88.06 75 MET A C 1
ATOM 604 O O . MET A 1 75 ? 12.089 9.905 19.584 1.00 88.06 75 MET A O 1
ATOM 608 N N . ASP A 1 76 ? 12.152 9.020 17.532 1.00 82.50 76 ASP A N 1
ATOM 609 C CA . ASP A 1 76 ? 13.538 9.414 17.239 1.00 82.50 76 ASP A CA 1
ATOM 610 C C . ASP A 1 76 ? 13.687 10.946 17.181 1.00 82.50 76 ASP A C 1
ATOM 612 O O . ASP A 1 76 ? 14.677 11.492 17.670 1.00 82.50 76 ASP A O 1
ATOM 616 N N . VAL A 1 77 ? 12.695 11.659 16.630 1.00 82.88 77 VAL A N 1
ATOM 617 C CA . VAL A 1 77 ? 12.660 13.134 16.642 1.00 82.88 77 VAL A CA 1
ATOM 618 C C . VAL A 1 77 ? 12.529 13.666 18.072 1.00 82.88 77 VAL A C 1
ATOM 620 O O . VAL A 1 77 ? 13.244 14.599 18.443 1.00 82.88 77 VAL A O 1
ATOM 623 N N . LEU A 1 78 ? 11.662 13.059 18.889 1.00 85.56 78 LEU A N 1
ATOM 624 C CA . LEU A 1 78 ? 11.489 13.436 20.295 1.00 85.56 78 LEU A CA 1
ATOM 625 C C . LEU A 1 78 ? 12.785 13.227 21.104 1.00 85.56 78 LEU A C 1
ATOM 627 O O . LEU A 1 78 ? 13.192 14.118 21.848 1.00 85.56 78 LEU A O 1
ATOM 631 N N . ALA A 1 79 ? 13.482 12.104 20.897 1.00 84.56 79 ALA A N 1
ATOM 632 C CA . ALA A 1 79 ? 14.783 11.832 21.513 1.00 84.56 79 ALA A CA 1
ATOM 633 C C . ALA A 1 79 ? 15.876 12.802 21.051 1.00 84.56 79 ALA A C 1
ATOM 635 O O . ALA A 1 79 ? 16.624 13.340 21.871 1.00 84.56 79 ALA A O 1
ATOM 636 N N . GLY A 1 80 ? 15.922 13.101 19.750 1.00 81.25 80 GLY A N 1
ATOM 637 C CA . GLY A 1 80 ? 16.867 14.059 19.182 1.00 81.25 80 GLY A CA 1
ATOM 638 C C . GLY A 1 80 ? 16.751 15.451 19.809 1.00 81.25 80 GLY A C 1
ATOM 639 O O . GLY A 1 80 ? 17.770 16.082 20.089 1.00 81.25 80 GLY A O 1
ATOM 640 N N . ASN A 1 81 ? 15.533 15.900 20.129 1.00 83.25 81 ASN A N 1
ATOM 641 C CA . ASN A 1 81 ? 15.303 17.180 20.810 1.00 83.25 81 ASN A CA 1
ATOM 642 C C . ASN A 1 81 ? 15.872 17.231 22.239 1.00 83.25 81 ASN A C 1
ATOM 644 O O . ASN A 1 81 ? 16.115 18.319 22.763 1.00 83.25 81 ASN A O 1
ATOM 648 N N . LYS A 1 82 ? 16.125 16.072 22.856 1.00 78.62 82 LYS A N 1
ATOM 649 C CA . LYS A 1 82 ? 16.765 15.926 24.172 1.00 78.62 82 LYS A CA 1
ATOM 650 C C . LYS A 1 82 ? 18.262 15.613 24.091 1.00 78.62 82 LYS A C 1
ATOM 652 O O . LYS A 1 82 ? 18.929 15.561 25.120 1.00 78.62 82 LYS A O 1
ATOM 657 N N . GLY A 1 83 ? 18.807 15.454 22.884 1.00 78.50 83 GLY A N 1
ATOM 658 C CA . GLY A 1 83 ? 20.188 15.014 22.677 1.00 78.50 83 GLY A CA 1
ATOM 659 C C . GLY A 1 83 ? 20.398 13.519 22.938 1.00 78.50 83 GLY A C 1
ATOM 660 O O . GLY A 1 83 ? 21.532 13.095 23.153 1.00 78.50 83 GLY A O 1
ATOM 661 N N . GLU A 1 84 ? 19.323 12.730 22.921 1.00 81.31 84 GLU A N 1
ATOM 662 C CA . GLU A 1 84 ? 19.340 11.281 23.118 1.00 81.31 84 GLU A CA 1
ATOM 663 C C . GLU A 1 84 ? 19.209 10.537 21.779 1.00 81.31 84 GLU A C 1
ATOM 665 O O . GLU A 1 84 ? 18.717 11.073 20.786 1.00 81.31 84 GLU A O 1
ATOM 670 N N . SER A 1 85 ? 19.649 9.276 21.740 1.00 79.31 85 SER A N 1
ATOM 671 C CA . SER A 1 85 ? 19.525 8.407 20.563 1.00 79.31 85 SER A CA 1
ATOM 672 C C . SER A 1 85 ? 18.987 7.039 20.964 1.00 79.31 85 SER A C 1
ATOM 674 O O . SER A 1 85 ? 19.532 6.419 21.881 1.00 79.31 85 SER A O 1
ATOM 676 N N . ILE A 1 86 ? 17.973 6.539 20.258 1.00 80.44 86 ILE A N 1
ATOM 677 C CA . ILE A 1 86 ? 17.306 5.280 20.602 1.00 80.44 86 ILE A CA 1
ATOM 678 C C . ILE A 1 86 ? 17.890 4.119 19.791 1.00 80.44 86 ILE A C 1
ATOM 680 O O . ILE A 1 86 ? 17.969 4.161 18.564 1.00 80.44 86 ILE A O 1
ATOM 684 N N . SER A 1 87 ? 18.275 3.038 20.475 1.00 76.75 87 SER A N 1
ATOM 685 C CA . SER A 1 87 ? 18.711 1.791 19.838 1.00 76.75 87 SER A CA 1
ATOM 686 C C . SER A 1 87 ? 17.579 0.764 19.822 1.00 76.75 87 SER A C 1
ATOM 688 O O . SER A 1 87 ? 17.450 -0.077 20.713 1.00 76.75 87 SER A O 1
ATOM 690 N N . TRP A 1 88 ? 16.769 0.799 18.763 1.00 68.56 88 TRP A N 1
ATOM 691 C CA . TRP A 1 88 ? 15.604 -0.081 18.600 1.00 68.56 88 TRP A CA 1
ATOM 692 C C . TRP A 1 88 ? 15.937 -1.577 18.446 1.00 68.56 88 TRP A C 1
ATOM 694 O O . TRP A 1 88 ? 15.063 -2.420 18.629 1.00 68.56 88 TRP A O 1
ATOM 704 N N . TYR A 1 89 ? 17.177 -1.929 18.085 1.00 59.44 89 TYR A N 1
ATOM 705 C CA . TYR A 1 89 ? 17.566 -3.297 17.700 1.00 59.44 89 TYR A CA 1
ATOM 706 C C . TYR A 1 89 ? 18.251 -4.103 18.815 1.00 59.44 89 TYR A C 1
ATOM 708 O O . TYR A 1 89 ? 18.604 -5.262 18.603 1.00 59.44 89 TYR A O 1
ATOM 716 N N . THR A 1 90 ? 18.443 -3.516 19.999 1.00 47.31 90 THR A N 1
ATOM 717 C CA . THR A 1 90 ? 19.152 -4.154 21.125 1.00 47.31 90 THR A CA 1
ATOM 718 C C . THR A 1 90 ? 18.235 -4.676 22.231 1.00 47.31 90 THR A C 1
ATOM 720 O O . THR A 1 90 ? 18.694 -5.423 23.095 1.00 47.31 90 THR A O 1
ATOM 723 N N . GLN A 1 91 ? 16.943 -4.337 22.217 1.00 49.91 91 GLN A N 1
ATOM 724 C CA . GLN A 1 91 ? 16.000 -4.804 23.233 1.00 49.91 91 GLN A CA 1
ATOM 725 C C . GLN A 1 91 ? 15.476 -6.199 22.867 1.00 49.91 91 GLN A C 1
ATOM 727 O O . GLN A 1 91 ? 14.638 -6.395 21.988 1.00 49.91 91 GLN A O 1
ATOM 732 N N . SER A 1 92 ? 16.054 -7.197 23.531 1.00 38.38 92 SER A N 1
ATOM 733 C CA . SER A 1 92 ? 15.681 -8.605 23.411 1.00 38.38 92 SER A CA 1
ATOM 734 C C . SER A 1 92 ? 14.209 -8.788 23.792 1.00 38.38 92 SER A C 1
ATOM 736 O O . SER A 1 92 ? 13.809 -8.401 24.888 1.00 38.38 92 SER A O 1
ATOM 738 N N . ARG A 1 93 ? 13.410 -9.391 22.899 1.00 42.50 93 ARG A N 1
ATOM 739 C CA . ARG A 1 93 ? 12.005 -9.760 23.152 1.00 42.50 93 ARG A CA 1
ATOM 740 C C . ARG A 1 93 ? 11.851 -10.403 24.541 1.00 42.50 93 ARG A C 1
ATOM 742 O O . ARG A 1 93 ? 12.516 -11.412 24.794 1.00 42.50 93 ARG A O 1
ATOM 749 N N . PRO A 1 94 ? 10.921 -9.944 25.396 1.00 42.09 94 PRO A N 1
ATOM 750 C CA . PRO A 1 94 ? 10.483 -10.744 26.526 1.00 42.09 94 PRO A CA 1
ATOM 751 C C . PRO A 1 94 ? 9.817 -12.009 25.973 1.00 42.09 94 PRO A C 1
ATOM 753 O O . PRO A 1 94 ? 8.813 -11.945 25.264 1.00 42.09 94 PRO A O 1
ATOM 756 N N . SER A 1 95 ? 10.388 -13.170 26.285 1.00 42.44 95 SER A N 1
ATOM 757 C CA . SER A 1 95 ? 10.001 -14.504 25.793 1.00 42.44 95 SER A CA 1
ATOM 758 C C . SER A 1 95 ? 8.564 -14.952 26.146 1.00 42.44 95 SER A C 1
ATOM 760 O O . SER A 1 95 ? 8.196 -16.084 25.841 1.00 42.44 95 SER A O 1
ATOM 762 N N . ASN A 1 96 ? 7.746 -14.103 26.780 1.00 41.69 96 ASN A N 1
ATOM 763 C CA . ASN A 1 96 ? 6.498 -14.492 27.449 1.00 41.69 96 ASN A CA 1
ATOM 764 C C . ASN A 1 96 ? 5.249 -13.704 27.005 1.00 41.69 96 ASN A C 1
ATOM 766 O O . ASN A 1 96 ? 4.233 -13.761 27.694 1.00 41.69 96 ASN A O 1
ATOM 770 N N . ALA A 1 97 ? 5.278 -12.967 25.889 1.00 44.75 97 ALA A N 1
ATOM 771 C CA . ALA A 1 97 ? 4.065 -12.302 25.405 1.00 44.75 97 ALA A CA 1
ATOM 772 C C . ALA A 1 97 ? 3.034 -13.351 24.920 1.00 44.75 97 ALA A C 1
ATOM 774 O O . ALA A 1 97 ? 3.358 -14.141 24.027 1.00 44.75 97 ALA A O 1
ATOM 775 N N . PRO A 1 98 ? 1.811 -13.400 25.485 1.00 39.16 98 PRO A N 1
ATOM 776 C CA . PRO A 1 98 ? 0.787 -14.339 25.044 1.00 39.16 98 PRO A CA 1
ATOM 777 C C . PRO A 1 98 ? 0.360 -14.010 23.610 1.00 39.16 98 PRO A C 1
ATOM 779 O O . PRO A 1 98 ? 0.123 -12.850 23.269 1.00 39.16 98 PRO A O 1
ATOM 782 N N . ALA A 1 99 ? 0.259 -15.037 22.765 1.00 40.06 99 ALA A N 1
ATOM 783 C CA . ALA A 1 99 ? -0.287 -14.902 21.422 1.00 40.06 99 ALA A CA 1
ATOM 784 C C . ALA A 1 99 ? -1.742 -14.411 21.516 1.00 40.06 99 ALA A C 1
ATOM 786 O O . ALA A 1 99 ? -2.583 -15.067 22.128 1.00 40.06 99 ALA A O 1
ATOM 787 N N . ILE A 1 100 ? -2.025 -13.238 20.950 1.00 47.38 100 ILE A N 1
ATOM 788 C CA . ILE A 1 100 ? -3.368 -12.655 20.941 1.00 47.38 100 ILE A CA 1
ATOM 789 C C . ILE A 1 100 ? -4.232 -13.437 19.944 1.00 47.38 100 ILE A C 1
ATOM 791 O O . ILE A 1 100 ? -3.932 -13.474 18.751 1.00 47.38 100 ILE A O 1
ATOM 795 N N . ASP A 1 101 ? -5.313 -14.045 20.435 1.00 40.38 101 ASP A N 1
ATOM 796 C CA . ASP A 1 101 ? -6.321 -14.715 19.611 1.00 40.38 101 ASP A CA 1
ATOM 797 C C . ASP A 1 101 ? -7.356 -13.703 19.089 1.00 40.38 101 ASP A C 1
ATOM 799 O O . ASP A 1 101 ? -8.367 -13.394 19.730 1.00 40.38 101 ASP A O 1
ATOM 803 N N . TYR A 1 102 ? -7.084 -13.178 17.893 1.00 41.88 102 TYR A N 1
ATOM 804 C CA . TYR A 1 102 ? -7.926 -12.215 17.178 1.00 41.88 102 TYR A CA 1
ATOM 805 C C . TYR A 1 102 ? -9.326 -12.735 16.825 1.00 41.88 102 TYR A C 1
ATOM 807 O O . TYR A 1 102 ? -10.194 -11.932 16.472 1.00 41.88 102 TYR A O 1
ATOM 815 N N . ALA A 1 103 ? -9.581 -14.046 16.914 1.00 39.19 103 ALA A N 1
ATOM 816 C CA . ALA A 1 103 ? -10.912 -14.595 16.674 1.00 39.19 103 ALA A CA 1
ATOM 817 C C . ALA A 1 103 ? -11.917 -14.163 17.756 1.00 39.19 103 ALA A C 1
ATOM 819 O O . ALA A 1 103 ? -13.103 -14.030 17.467 1.00 39.19 103 ALA A O 1
ATOM 820 N N . SER A 1 104 ? -11.441 -13.864 18.969 1.00 42.50 104 SER A N 1
ATOM 821 C CA . SER A 1 104 ? -12.282 -13.515 20.123 1.00 42.50 104 SER A CA 1
ATOM 822 C C . SER A 1 104 ? -12.771 -12.057 20.161 1.00 42.50 104 SER A C 1
ATOM 824 O O . SER A 1 104 ? -13.720 -11.749 20.879 1.00 42.50 104 SER A O 1
ATOM 826 N N . LEU A 1 105 ? -12.162 -11.152 19.380 1.00 43.34 105 LEU A N 1
ATOM 827 C CA . LEU A 1 105 ? -12.482 -9.711 19.377 1.00 43.34 105 LEU A CA 1
ATOM 828 C C . LEU A 1 105 ? -13.646 -9.327 18.450 1.00 43.34 105 LEU A C 1
ATOM 830 O O . LEU A 1 105 ? -14.062 -8.169 18.425 1.00 43.34 105 LEU A O 1
ATOM 834 N N . VAL A 1 106 ? -14.178 -10.276 17.682 1.00 43.75 106 VAL A N 1
ATOM 835 C CA . VAL A 1 106 ? -15.321 -10.052 16.796 1.00 43.75 106 VAL A CA 1
ATOM 836 C C . VAL A 1 106 ? -16.441 -10.957 17.281 1.00 43.75 106 VAL A C 1
ATOM 838 O O . VAL A 1 106 ? -16.383 -12.164 17.066 1.00 43.75 106 VAL A O 1
ATOM 841 N N . SER A 1 107 ? -17.459 -10.391 17.940 1.00 42.12 107 SER A N 1
ATOM 842 C CA . SER A 1 107 ? -18.700 -11.141 18.139 1.00 42.12 107 SER A CA 1
ATOM 843 C C . SER A 1 107 ? -19.212 -11.541 16.751 1.00 42.12 107 SER A C 1
ATOM 845 O O . SER A 1 107 ? -19.237 -10.721 15.830 1.00 42.12 107 SER A O 1
ATOM 847 N N . GLU A 1 108 ? -19.565 -12.812 16.570 1.00 42.44 108 GLU A N 1
ATOM 848 C CA . GLU A 1 108 ? -19.940 -13.411 15.278 1.00 42.44 108 GLU A CA 1
ATOM 849 C C . GLU A 1 108 ? -21.201 -12.794 14.624 1.00 42.44 108 GLU A C 1
ATOM 851 O O . GLU A 1 108 ? -21.688 -13.309 13.621 1.00 42.44 108 GLU A O 1
ATOM 856 N N . GLY A 1 109 ? -21.738 -11.688 15.149 1.00 45.47 109 GLY A N 1
ATOM 857 C CA . GLY A 1 109 ? -22.998 -11.093 14.708 1.00 45.47 109 GLY A CA 1
ATOM 858 C C . GLY A 1 109 ? -22.916 -9.736 14.005 1.00 45.47 109 GLY A C 1
ATOM 859 O O . GLY A 1 109 ? -23.797 -9.456 13.198 1.00 45.47 109 GLY A O 1
ATOM 860 N N . ASP A 1 110 ? -21.904 -8.892 14.253 1.00 45.53 110 ASP A N 1
ATOM 861 C CA . ASP A 1 110 ? -21.973 -7.477 13.836 1.00 45.53 110 ASP A CA 1
ATOM 862 C C . ASP A 1 110 ? -21.031 -7.105 12.675 1.00 45.53 110 ASP A C 1
ATOM 864 O O . ASP A 1 110 ? -19.925 -6.578 12.827 1.00 45.53 110 ASP A O 1
ATOM 868 N N . ASN A 1 111 ? -21.567 -7.327 11.470 1.00 57.88 111 ASN A N 1
ATOM 869 C CA . ASN A 1 111 ? -21.188 -6.724 10.190 1.00 57.88 111 ASN A CA 1
ATOM 870 C C . ASN A 1 111 ? -19.739 -6.957 9.729 1.00 57.88 111 ASN A C 1
ATOM 872 O O . ASN A 1 111 ? -18.856 -6.097 9.884 1.00 57.88 111 ASN A O 1
ATOM 876 N N . ASP A 1 112 ? -19.545 -8.082 9.031 1.00 78.75 112 ASP A N 1
ATOM 877 C CA . ASP A 1 112 ? -18.389 -8.318 8.169 1.00 78.75 112 ASP A CA 1
ATOM 878 C C . ASP A 1 112 ? -18.155 -7.128 7.203 1.00 78.75 112 ASP A C 1
ATOM 880 O O . ASP A 1 112 ? -19.078 -6.393 6.842 1.00 78.75 112 ASP A O 1
ATOM 884 N N . PHE A 1 113 ? -16.897 -6.896 6.814 1.00 87.56 113 PHE A N 1
ATOM 885 C CA . PHE A 1 113 ? -16.485 -5.743 5.998 1.00 87.56 113 PHE A CA 1
ATOM 886 C C . PHE A 1 113 ? -17.312 -5.561 4.716 1.00 87.56 113 PHE A C 1
ATOM 888 O O . PHE A 1 113 ? -17.634 -4.432 4.341 1.00 87.56 113 PHE A O 1
ATOM 895 N N . VAL A 1 114 ? -17.664 -6.664 4.057 1.00 90.62 114 VAL A N 1
ATOM 896 C CA . VAL A 1 114 ? -18.394 -6.658 2.789 1.00 90.62 114 VAL A CA 1
ATOM 897 C C . VAL A 1 114 ? -19.853 -6.275 3.015 1.00 90.62 114 VAL A C 1
ATOM 899 O O . VAL A 1 114 ? -20.390 -5.448 2.275 1.00 90.62 114 VAL A O 1
ATOM 902 N N . SER A 1 115 ? -20.486 -6.838 4.039 1.00 89.88 115 SER A N 1
ATOM 903 C CA . SER A 1 115 ? -21.851 -6.531 4.461 1.00 89.88 115 SER A CA 1
ATOM 904 C C . SER A 1 115 ? -21.968 -5.073 4.900 1.00 89.88 115 SER A C 1
ATOM 906 O O . SER A 1 115 ? -22.867 -4.367 4.442 1.00 89.88 115 SER A O 1
ATOM 908 N N . TRP A 1 116 ? -21.004 -4.582 5.683 1.00 90.88 116 TRP A N 1
ATOM 909 C CA . TRP A 1 116 ? -20.932 -3.177 6.082 1.00 90.88 116 TRP A CA 1
ATOM 910 C C . TRP A 1 116 ? -20.790 -2.233 4.880 1.00 90.88 116 TRP A C 1
ATOM 912 O O . TRP A 1 116 ? -21.568 -1.287 4.745 1.00 90.88 116 TRP A O 1
ATOM 922 N N . LEU A 1 117 ? -19.847 -2.502 3.964 1.00 91.88 117 LEU A N 1
ATOM 923 C CA . LEU A 1 117 ? -19.699 -1.697 2.747 1.00 91.88 117 LEU A CA 1
ATOM 924 C C . LEU A 1 117 ? -20.982 -1.715 1.921 1.00 91.88 117 LEU A C 1
ATOM 926 O O . LEU A 1 117 ? -21.407 -0.670 1.436 1.00 91.88 117 LEU A O 1
ATOM 930 N N . SER A 1 118 ? -21.610 -2.885 1.797 1.00 92.94 118 SER A N 1
ATOM 931 C CA . SER A 1 118 ? -22.827 -3.059 1.005 1.00 92.94 118 SER A CA 1
ATOM 932 C C . SER A 1 118 ? -23.999 -2.239 1.543 1.00 92.94 118 SER A C 1
ATOM 934 O O . SER A 1 118 ? -24.720 -1.611 0.769 1.00 92.94 118 SER A O 1
ATOM 936 N N . GLN A 1 119 ? -24.171 -2.202 2.868 1.00 91.69 119 GLN A N 1
ATOM 937 C CA . GLN A 1 119 ? -25.173 -1.356 3.523 1.00 91.69 119 GLN A CA 1
ATOM 938 C C . GLN A 1 119 ? -24.886 0.125 3.273 1.00 91.69 119 GLN A C 1
ATOM 940 O O . GLN A 1 119 ? -25.785 0.879 2.908 1.00 91.69 119 GLN A O 1
ATOM 945 N N . ARG A 1 120 ? -23.618 0.530 3.399 1.00 87.75 120 ARG A N 1
ATOM 946 C CA . ARG A 1 120 ? -23.193 1.924 3.253 1.00 87.75 120 ARG A CA 1
ATOM 947 C C . ARG A 1 120 ? -23.420 2.477 1.849 1.00 87.75 120 ARG A C 1
ATOM 949 O O . ARG A 1 120 ? -23.811 3.631 1.707 1.00 87.75 120 ARG A O 1
ATOM 956 N N . VAL A 1 121 ? -23.209 1.657 0.821 1.00 90.56 121 VAL A N 1
ATOM 957 C CA . VAL A 1 121 ? -23.430 2.062 -0.578 1.00 90.56 121 VAL A CA 1
ATOM 958 C C . VAL A 1 121 ? -24.825 1.716 -1.104 1.00 90.56 121 VAL A C 1
ATOM 960 O O . VAL A 1 121 ? -25.130 2.001 -2.261 1.00 90.56 121 VAL A O 1
ATOM 963 N N . GLY A 1 122 ? -25.669 1.084 -0.280 1.00 91.12 122 GLY A N 1
ATOM 964 C CA . GLY A 1 122 ? -27.018 0.649 -0.652 1.00 91.12 122 GLY A CA 1
ATOM 965 C C . GLY A 1 122 ? -27.059 -0.418 -1.753 1.00 91.12 122 GLY A C 1
ATOM 966 O O . GLY A 1 122 ? -28.086 -0.593 -2.405 1.00 91.12 122 GLY A O 1
ATOM 967 N N . GLN A 1 123 ? -25.947 -1.110 -2.010 1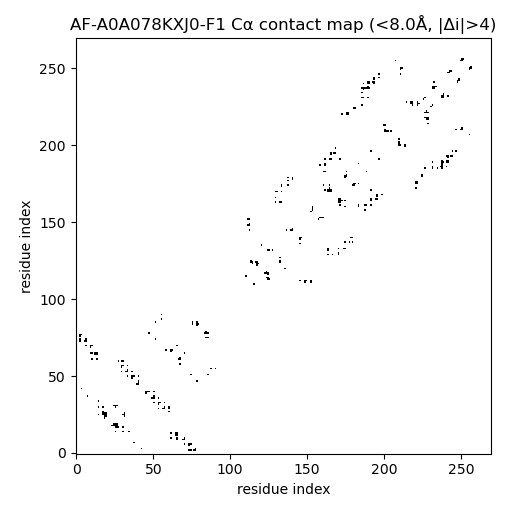.00 92.50 123 GLN A N 1
ATOM 968 C CA . GLN A 1 123 ? -25.799 -2.106 -3.074 1.00 92.50 123 GLN A CA 1
ATOM 969 C C . GLN A 1 123 ? -24.874 -3.223 -2.610 1.00 92.50 123 GLN A C 1
ATOM 971 O O . GLN A 1 123 ? -23.950 -2.987 -1.844 1.00 92.50 123 GLN A O 1
ATOM 976 N N . ASN A 1 124 ? -25.068 -4.444 -3.109 1.00 92.75 124 ASN A N 1
ATOM 977 C CA . ASN A 1 124 ? -24.164 -5.541 -2.776 1.00 92.75 124 ASN A CA 1
ATOM 978 C C . ASN A 1 124 ? -22.772 -5.292 -3.384 1.00 92.75 124 ASN A C 1
ATOM 980 O O . ASN A 1 124 ? -22.595 -5.419 -4.595 1.00 92.75 124 ASN A O 1
ATOM 984 N N . PHE A 1 125 ? -21.791 -4.999 -2.528 1.00 94.12 125 PHE A N 1
ATOM 985 C CA . PHE A 1 125 ? -20.429 -4.643 -2.916 1.00 94.12 125 PHE A CA 1
ATOM 986 C C . PHE A 1 125 ? -19.762 -5.715 -3.791 1.00 94.12 125 PHE A C 1
ATOM 988 O O . PHE A 1 125 ? -19.128 -5.386 -4.789 1.00 94.12 125 PHE A O 1
ATOM 995 N N . THR A 1 126 ? -19.956 -7.003 -3.486 1.00 91.69 126 THR A N 1
ATOM 996 C CA . THR A 1 126 ? -19.353 -8.112 -4.260 1.00 91.69 126 THR A CA 1
ATOM 997 C C . THR A 1 126 ? -19.925 -8.273 -5.662 1.00 91.69 126 THR A C 1
ATOM 999 O O . THR A 1 126 ? -19.273 -8.870 -6.512 1.00 91.69 126 THR A O 1
ATOM 1002 N N . LYS A 1 127 ? -21.125 -7.739 -5.919 1.00 93.62 127 LYS A N 1
ATOM 1003 C CA . LYS A 1 127 ? -21.772 -7.794 -7.239 1.00 93.62 127 LYS A CA 1
ATOM 1004 C C . LYS A 1 127 ? -21.411 -6.610 -8.134 1.00 93.62 127 LYS A C 1
ATOM 1006 O O . LYS A 1 127 ? -21.814 -6.587 -9.294 1.00 93.62 127 LYS A O 1
ATOM 1011 N N . LEU A 1 128 ? -20.706 -5.618 -7.597 1.00 93.94 128 LEU A N 1
ATOM 1012 C CA . LEU A 1 128 ? -20.216 -4.485 -8.368 1.00 93.94 128 LEU A CA 1
ATOM 1013 C C . LEU A 1 128 ? -19.030 -4.908 -9.232 1.00 93.94 128 LEU A C 1
ATOM 1015 O O . LEU A 1 128 ? -18.263 -5.794 -8.859 1.00 93.94 128 LEU A O 1
ATOM 1019 N N . ASP A 1 129 ? -18.854 -4.239 -10.366 1.00 94.94 129 ASP A N 1
ATOM 1020 C CA . ASP A 1 129 ? -17.630 -4.384 -11.142 1.00 94.94 129 ASP A CA 1
ATOM 1021 C C . ASP A 1 129 ? -16.415 -3.864 -10.354 1.00 94.94 129 ASP A C 1
ATOM 1023 O O . ASP A 1 129 ? -16.527 -3.024 -9.452 1.00 94.94 129 ASP A O 1
ATOM 1027 N N . GLY A 1 130 ? -15.232 -4.364 -10.710 1.00 93.31 130 GLY A N 1
ATOM 1028 C CA . GLY A 1 130 ? -14.002 -4.054 -9.987 1.00 93.31 130 GLY A CA 1
ATOM 1029 C C . GLY A 1 130 ? -13.651 -2.567 -9.955 1.00 93.31 130 GLY A C 1
ATOM 1030 O O . GLY A 1 130 ? -13.034 -2.107 -8.997 1.00 93.31 130 GLY A O 1
ATOM 1031 N N . GLU A 1 131 ? -14.030 -1.787 -10.971 1.00 95.06 131 GLU A N 1
ATOM 1032 C CA . GLU A 1 131 ? -13.773 -0.345 -10.978 1.00 95.06 131 GLU A CA 1
ATOM 1033 C C . GLU A 1 131 ? -14.666 0.377 -9.963 1.00 95.06 131 GLU A C 1
ATOM 1035 O O . GLU A 1 131 ? -14.178 1.220 -9.202 1.00 95.06 131 GLU A O 1
ATOM 1040 N N . ARG A 1 132 ? -15.952 0.011 -9.887 1.00 96.06 132 ARG A N 1
ATOM 1041 C CA . ARG A 1 132 ? -16.869 0.524 -8.858 1.00 96.06 132 ARG A CA 1
ATOM 1042 C C . ARG A 1 132 ? -16.448 0.119 -7.452 1.00 96.06 132 ARG A C 1
ATOM 1044 O O . ARG A 1 132 ? -16.497 0.957 -6.554 1.00 96.06 132 ARG A O 1
ATOM 1051 N N . GLN A 1 133 ? -15.987 -1.117 -7.260 1.00 96.75 133 GLN A N 1
ATOM 1052 C CA . GLN A 1 133 ? -15.459 -1.569 -5.968 1.00 96.75 133 GLN A CA 1
ATOM 1053 C C . GLN A 1 133 ? -14.289 -0.690 -5.514 1.00 96.75 133 GLN A C 1
ATOM 1055 O O . GLN A 1 133 ? -14.304 -0.156 -4.405 1.00 96.75 133 GLN A O 1
ATOM 1060 N N . VAL A 1 134 ? -13.311 -0.458 -6.395 1.00 97.38 134 VAL A N 1
ATOM 1061 C CA . VAL A 1 134 ? -12.170 0.423 -6.106 1.00 97.38 134 VAL A CA 1
ATOM 1062 C C . VAL A 1 134 ? -12.616 1.864 -5.862 1.00 97.38 134 VAL A C 1
ATOM 1064 O O . VAL A 1 134 ? -12.126 2.502 -4.933 1.00 97.38 134 VAL A O 1
ATOM 1067 N N . GLN A 1 135 ? -13.563 2.386 -6.644 1.00 96.94 135 GLN A N 1
ATOM 1068 C CA . GLN A 1 135 ? -14.096 3.733 -6.437 1.00 96.94 135 GLN A CA 1
ATOM 1069 C C . GLN A 1 135 ? -14.702 3.899 -5.041 1.00 96.94 135 GLN A C 1
ATOM 1071 O O . GLN A 1 135 ? -14.412 4.893 -4.382 1.00 96.94 135 GLN A O 1
ATOM 1076 N N . ILE A 1 136 ? -15.500 2.934 -4.583 1.00 96.19 136 ILE A N 1
ATOM 1077 C CA . ILE A 1 136 ? -16.111 2.961 -3.251 1.00 96.19 136 ILE A CA 1
ATOM 1078 C C . ILE A 1 136 ? -15.036 2.961 -2.166 1.00 96.19 136 ILE A C 1
ATOM 1080 O O . ILE A 1 136 ? -15.065 3.816 -1.285 1.00 96.19 136 ILE A O 1
ATOM 1084 N N . LEU A 1 137 ? -14.044 2.069 -2.260 1.00 95.75 137 LEU A N 1
ATOM 1085 C CA . LEU A 1 137 ? -12.945 2.020 -1.289 1.00 95.75 137 LEU A CA 1
ATOM 1086 C C . LEU A 1 137 ? -12.187 3.348 -1.212 1.00 95.75 137 LEU A C 1
ATOM 1088 O O . LEU A 1 137 ? -11.823 3.790 -0.127 1.00 95.75 137 LEU A O 1
ATOM 1092 N N . LEU A 1 138 ? -11.966 3.998 -2.356 1.00 93.81 138 LEU A N 1
ATOM 1093 C CA . LEU A 1 138 ? -11.279 5.285 -2.424 1.00 93.81 138 LEU A CA 1
ATOM 1094 C C . LEU A 1 138 ? -12.139 6.443 -1.914 1.00 93.81 138 LEU A C 1
ATOM 1096 O O . LEU A 1 138 ? -11.596 7.357 -1.296 1.00 93.81 138 LEU A O 1
ATOM 1100 N N . THR A 1 139 ? -13.450 6.419 -2.147 1.00 93.56 139 THR A N 1
ATOM 1101 C CA . THR A 1 139 ? -14.380 7.419 -1.604 1.00 93.56 139 THR A CA 1
ATOM 1102 C C . THR A 1 139 ? -14.464 7.308 -0.083 1.00 93.56 139 THR A C 1
ATOM 1104 O O . THR A 1 139 ? -14.390 8.312 0.621 1.00 93.56 139 THR A O 1
ATOM 1107 N N . GLU A 1 140 ? -14.524 6.086 0.443 1.00 88.38 140 GLU A N 1
ATOM 1108 C CA . GLU A 1 140 ? -14.623 5.844 1.881 1.00 88.38 140 GLU A CA 1
ATOM 1109 C C . GLU A 1 140 ? -13.256 5.852 2.594 1.00 88.38 140 GLU A C 1
ATOM 1111 O O . GLU A 1 140 ? -13.207 5.696 3.811 1.00 88.38 140 GLU A O 1
ATOM 1116 N N . GLN A 1 141 ? -12.127 6.050 1.892 1.00 83.50 141 GLN A N 1
ATOM 1117 C CA . GLN A 1 141 ? -10.773 5.871 2.458 1.00 83.50 141 GLN A CA 1
ATOM 1118 C C . GLN A 1 141 ? -10.443 6.780 3.655 1.00 83.50 141 GLN A C 1
ATOM 1120 O O . GLN A 1 141 ? -9.527 6.493 4.427 1.00 83.50 141 GLN A O 1
ATOM 1125 N N . GLY A 1 142 ? -11.166 7.895 3.800 1.00 74.56 142 GLY A N 1
ATOM 1126 C CA . GLY A 1 142 ? -11.048 8.805 4.941 1.00 74.56 142 GLY A CA 1
ATOM 1127 C C . GLY A 1 142 ? -11.815 8.348 6.184 1.00 74.56 142 GLY A C 1
ATOM 1128 O O . GLY A 1 142 ? -11.584 8.872 7.271 1.00 74.56 142 GLY A O 1
ATOM 1129 N N . GLN A 1 143 ? -12.712 7.372 6.050 1.00 79.06 143 GLN A N 1
ATOM 1130 C CA . GLN A 1 143 ? -13.592 6.931 7.123 1.00 79.06 143 GLN A CA 1
ATOM 1131 C C . GLN A 1 143 ? -12.843 6.039 8.106 1.00 79.06 143 GLN A C 1
ATOM 1133 O O . GLN A 1 143 ? -12.232 5.035 7.728 1.00 79.06 143 GLN A O 1
ATOM 1138 N N . LYS A 1 144 ? -12.936 6.373 9.398 1.00 66.75 144 LYS A N 1
ATOM 1139 C CA . LYS A 1 144 ? -12.322 5.587 10.480 1.00 66.75 144 LYS A CA 1
ATOM 1140 C C . LYS A 1 144 ? -12.772 4.125 10.426 1.00 66.75 144 LYS A C 1
ATOM 1142 O O . LYS A 1 144 ? -11.936 3.231 10.488 1.00 66.75 144 LYS A O 1
ATOM 1147 N N . GLU A 1 145 ? -14.065 3.894 10.229 1.00 77.50 145 GLU A N 1
ATOM 1148 C CA . GLU A 1 145 ? -14.651 2.554 10.216 1.00 77.50 145 GLU A CA 1
ATOM 1149 C C . GLU A 1 145 ? -14.200 1.701 9.018 1.00 77.50 145 GLU A C 1
ATOM 1151 O O . GLU A 1 145 ? -13.940 0.510 9.198 1.00 77.50 145 GLU A O 1
ATOM 1156 N N . LEU A 1 146 ? -13.995 2.306 7.832 1.00 85.38 146 LEU A N 1
ATOM 1157 C CA . LEU A 1 146 ? -13.412 1.595 6.686 1.00 85.38 146 LEU A CA 1
ATOM 1158 C C . LEU A 1 146 ? -12.045 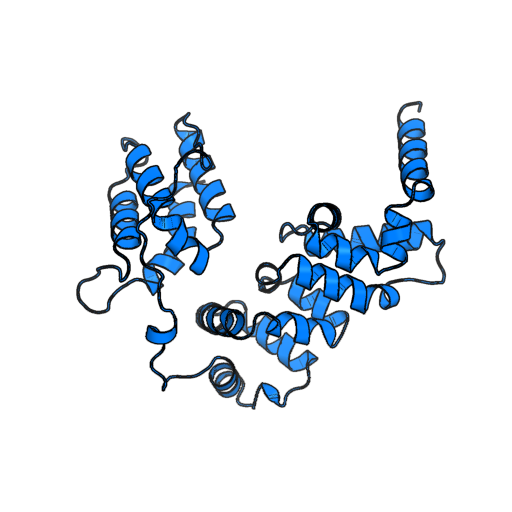1.031 7.065 1.00 85.38 146 LEU A C 1
ATOM 1160 O O . LEU A 1 146 ? -11.781 -0.141 6.820 1.00 85.38 146 LEU A O 1
ATOM 1164 N N . ARG A 1 147 ? -11.173 1.860 7.654 1.00 75.12 147 ARG A N 1
ATOM 1165 C CA . ARG A 1 147 ? -9.796 1.462 7.983 1.00 75.12 147 ARG A CA 1
ATOM 1166 C C . ARG A 1 147 ? -9.767 0.265 8.933 1.00 75.12 147 ARG A C 1
ATOM 1168 O O . ARG A 1 147 ? -9.007 -0.669 8.689 1.00 75.12 147 ARG A O 1
ATOM 1175 N N . VAL A 1 148 ? -10.629 0.275 9.952 1.00 68.19 148 VAL A N 1
ATOM 1176 C CA . VAL A 1 148 ? -10.763 -0.817 10.931 1.00 68.19 148 VAL A CA 1
ATOM 1177 C C . VAL A 1 148 ? -11.249 -2.094 10.247 1.00 68.19 148 VAL A C 1
ATOM 1179 O O . VAL A 1 148 ? -10.572 -3.122 10.287 1.00 68.19 148 VAL A O 1
ATOM 1182 N N . LYS A 1 149 ? -12.405 -2.033 9.574 1.00 81.31 149 LYS A N 1
ATOM 1183 C CA . LYS A 1 149 ? -13.033 -3.223 8.985 1.00 81.31 149 LYS A CA 1
ATOM 1184 C C . LYS A 1 149 ? -12.211 -3.796 7.829 1.00 81.31 149 LYS A C 1
ATOM 1186 O O . LYS A 1 149 ? -12.111 -5.015 7.712 1.00 81.31 149 LYS A O 1
ATOM 1191 N N . LEU A 1 150 ? -11.572 -2.945 7.022 1.00 84.19 150 LEU A N 1
ATOM 1192 C CA . LEU A 1 150 ? -10.649 -3.375 5.971 1.00 84.19 150 LEU A CA 1
ATOM 1193 C C . LEU A 1 150 ? -9.409 -4.053 6.562 1.00 84.19 150 LEU A C 1
ATOM 1195 O O . LEU A 1 150 ? -8.993 -5.076 6.036 1.00 84.19 150 LEU A O 1
ATOM 1199 N N . GLY A 1 151 ? -8.840 -3.535 7.655 1.00 74.81 151 GLY A N 1
ATOM 1200 C CA . GLY A 1 151 ? -7.702 -4.169 8.331 1.00 74.81 151 GLY A CA 1
ATOM 1201 C C . GLY A 1 151 ? -8.019 -5.592 8.797 1.00 74.81 151 GLY A C 1
ATOM 1202 O O . GLY A 1 151 ? -7.306 -6.530 8.447 1.00 74.81 151 GLY A O 1
ATOM 1203 N N . VAL A 1 152 ? -9.148 -5.772 9.492 1.00 77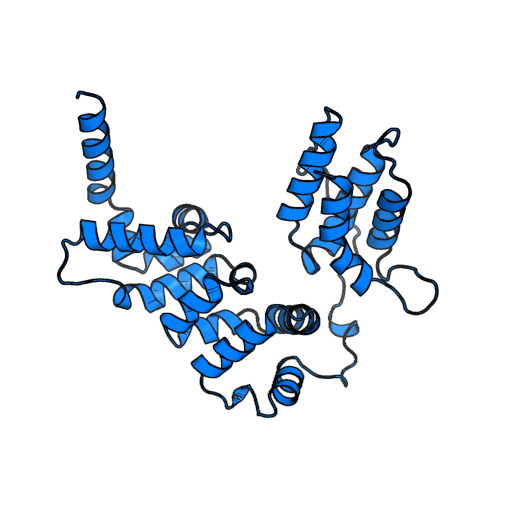.19 152 VAL A N 1
ATOM 1204 C CA . VAL A 1 152 ? -9.627 -7.102 9.918 1.00 77.19 152 VAL A CA 1
ATOM 1205 C C . VAL A 1 152 ? -9.892 -8.009 8.713 1.00 77.19 152 VAL A C 1
ATOM 1207 O O . VAL A 1 152 ? -9.547 -9.191 8.727 1.00 77.19 152 VAL A O 1
ATOM 1210 N N . HIS A 1 153 ? -10.486 -7.465 7.648 1.00 81.25 153 HIS A N 1
ATOM 1211 C CA . HIS A 1 153 ? -10.746 -8.227 6.432 1.00 81.25 153 HIS A CA 1
ATOM 1212 C C . HIS A 1 153 ? -9.457 -8.685 5.746 1.00 81.25 153 HIS A C 1
ATOM 1214 O O . HIS A 1 153 ? -9.387 -9.840 5.337 1.00 81.25 153 HIS A O 1
ATOM 1220 N N . LEU A 1 154 ? -8.442 -7.822 5.660 1.00 80.31 154 LEU A N 1
ATOM 1221 C CA . LEU A 1 154 ? -7.147 -8.143 5.060 1.00 80.31 154 LEU A CA 1
ATOM 1222 C C . LEU A 1 154 ? -6.363 -9.162 5.880 1.00 80.31 154 LEU A C 1
ATOM 1224 O O . LEU A 1 154 ? -5.681 -9.992 5.300 1.00 80.31 154 LEU A O 1
ATOM 1228 N N . HIS A 1 155 ? -6.514 -9.182 7.203 1.00 76.88 155 HIS A N 1
ATOM 1229 C CA . HIS A 1 155 ? -5.914 -10.243 8.012 1.00 76.88 155 HIS A CA 1
ATOM 1230 C C . HIS A 1 155 ? -6.441 -11.637 7.622 1.00 76.88 155 HIS A C 1
ATOM 1232 O O . HIS A 1 155 ? -5.683 -12.600 7.557 1.00 76.88 155 HIS A O 1
ATOM 1238 N N . ARG A 1 156 ? -7.741 -11.745 7.317 1.00 78.00 156 ARG A N 1
ATOM 1239 C CA . ARG A 1 156 ? -8.374 -13.004 6.880 1.00 78.00 156 ARG A CA 1
ATOM 1240 C C . ARG A 1 156 ? -8.205 -13.268 5.380 1.00 78.00 156 ARG A C 1
ATOM 1242 O O . ARG A 1 156 ? -8.172 -14.418 4.961 1.00 78.00 156 ARG A O 1
ATOM 1249 N N . ASN A 1 157 ? -8.124 -12.207 4.580 1.00 79.00 157 ASN A N 1
ATOM 1250 C CA . ASN A 1 157 ? -8.056 -12.235 3.121 1.00 79.00 157 ASN A CA 1
ATOM 1251 C C . ASN A 1 157 ? -6.944 -11.289 2.629 1.00 79.00 157 ASN A C 1
ATOM 1253 O O . ASN A 1 157 ? -7.248 -10.223 2.079 1.00 79.00 157 ASN A O 1
ATOM 1257 N N . PRO A 1 158 ? -5.662 -11.652 2.810 1.00 81.75 158 PRO A N 1
ATOM 1258 C CA . PRO A 1 158 ? -4.529 -10.749 2.566 1.00 81.75 158 PRO A CA 1
ATOM 1259 C C . PRO A 1 158 ? -4.449 -10.254 1.122 1.00 81.75 158 PRO A C 1
ATOM 1261 O O . PRO A 1 158 ? -4.057 -9.116 0.871 1.00 81.75 158 PRO A O 1
ATOM 1264 N N . ASP A 1 159 ? -4.911 -11.059 0.166 1.00 88.81 159 ASP A N 1
ATOM 1265 C CA . ASP A 1 159 ? -4.881 -10.724 -1.257 1.00 88.81 159 ASP A CA 1
ATOM 1266 C C . ASP A 1 159 ? -6.101 -9.925 -1.744 1.00 88.81 159 ASP A C 1
ATOM 1268 O O . ASP A 1 159 ? -6.224 -9.675 -2.940 1.00 88.81 159 ASP A O 1
ATOM 1272 N N . PHE A 1 160 ? -7.011 -9.484 -0.868 1.00 93.81 160 PHE A N 1
ATOM 1273 C CA . PHE A 1 160 ? -8.223 -8.766 -1.288 1.00 93.81 160 PHE A CA 1
ATOM 1274 C C . PHE A 1 160 ? -7.922 -7.519 -2.145 1.00 93.81 160 PHE A C 1
ATOM 1276 O O . PHE A 1 160 ? -8.452 -7.385 -3.251 1.00 93.81 160 PHE A O 1
ATOM 1283 N N . LEU A 1 161 ? -7.040 -6.622 -1.681 1.00 94.75 161 LEU A N 1
ATOM 1284 C CA . LEU A 1 161 ? -6.676 -5.418 -2.445 1.00 94.75 161 LEU A CA 1
ATOM 1285 C C . LEU A 1 161 ? -5.863 -5.749 -3.699 1.00 94.75 161 LEU A C 1
ATOM 1287 O O . LEU A 1 161 ? -6.028 -5.089 -4.727 1.00 94.75 161 LEU A O 1
ATOM 1291 N N . LEU A 1 162 ? -5.022 -6.782 -3.633 1.00 95.50 162 LEU A N 1
ATOM 1292 C CA . LEU A 1 162 ? -4.280 -7.276 -4.787 1.00 95.50 162 LEU A CA 1
ATOM 1293 C C . LEU A 1 162 ? -5.237 -7.767 -5.874 1.00 95.50 162 LEU A C 1
ATOM 1295 O O . LEU A 1 162 ? -5.097 -7.369 -7.024 1.00 95.50 162 LEU A O 1
ATOM 1299 N N . ASN A 1 163 ? -6.244 -8.563 -5.523 1.00 96.94 163 ASN A N 1
ATOM 1300 C CA . ASN A 1 163 ? -7.228 -9.072 -6.474 1.00 96.94 163 ASN A CA 1
ATOM 1301 C C . ASN A 1 163 ? -7.959 -7.928 -7.187 1.00 96.94 163 ASN A C 1
ATOM 1303 O O . ASN A 1 163 ? -8.111 -7.973 -8.404 1.00 96.94 163 ASN A O 1
ATOM 1307 N N . LEU A 1 164 ? -8.322 -6.859 -6.469 1.00 97.06 164 LEU A N 1
ATOM 1308 C CA . LEU A 1 164 ? -8.903 -5.656 -7.079 1.00 97.06 164 LEU A CA 1
ATOM 1309 C C . LEU A 1 164 ? -7.920 -4.912 -7.989 1.00 97.06 164 LEU A C 1
ATOM 1311 O O . LEU A 1 164 ? -8.308 -4.418 -9.052 1.00 97.06 164 LEU A O 1
ATOM 1315 N N . ALA A 1 165 ? -6.652 -4.831 -7.582 1.00 97.38 165 ALA A N 1
ATOM 1316 C CA . ALA A 1 165 ? -5.590 -4.236 -8.380 1.00 97.38 165 ALA A CA 1
ATOM 1317 C C . ALA A 1 165 ? -5.320 -5.029 -9.667 1.00 97.38 165 ALA A C 1
ATOM 1319 O O . ALA A 1 165 ? -5.044 -4.422 -10.697 1.00 97.38 165 ALA A O 1
ATOM 1320 N N . MET A 1 166 ? -5.441 -6.358 -9.644 1.00 96.94 166 MET A N 1
ATOM 1321 C CA . MET A 1 166 ? -5.225 -7.213 -10.816 1.00 96.94 166 MET A CA 1
ATOM 1322 C C . MET A 1 166 ? -6.291 -7.040 -11.902 1.00 96.94 166 MET A C 1
ATOM 1324 O O . MET A 1 166 ? -6.004 -7.302 -13.064 1.00 96.94 166 MET A O 1
ATOM 1328 N N . ILE A 1 167 ? -7.490 -6.552 -11.567 1.00 96.25 167 ILE A N 1
ATOM 1329 C CA . ILE A 1 167 ? -8.585 -6.384 -12.540 1.00 96.25 167 ILE A CA 1
ATOM 1330 C C . ILE A 1 167 ? -8.205 -5.415 -13.664 1.00 96.25 167 ILE A C 1
ATOM 1332 O O . ILE A 1 167 ? -8.560 -5.637 -14.819 1.00 96.25 167 ILE A O 1
ATOM 1336 N N . SER A 1 168 ? -7.506 -4.324 -13.344 1.00 96.06 168 SER A N 1
ATOM 1337 C CA . SER A 1 168 ? -7.041 -3.384 -14.360 1.00 96.06 168 SER A CA 1
ATOM 1338 C C . SER A 1 168 ? -5.853 -2.562 -13.889 1.00 96.06 168 SER A C 1
ATOM 1340 O O . SER A 1 168 ? -5.720 -2.218 -12.712 1.00 96.06 168 SER A O 1
ATOM 1342 N N . THR A 1 169 ? -5.043 -2.140 -14.851 1.00 94.88 169 THR A N 1
ATOM 1343 C CA . THR A 1 169 ? -3.950 -1.191 -14.655 1.00 94.88 169 THR A CA 1
ATOM 1344 C C . THR A 1 169 ? -4.415 0.077 -13.930 1.00 94.88 169 THR A C 1
ATOM 1346 O O . THR A 1 169 ? -3.762 0.560 -13.003 1.00 94.88 169 THR A O 1
ATOM 1349 N N . LYS A 1 170 ? -5.591 0.599 -14.304 1.00 95.94 170 LYS A N 1
ATOM 1350 C CA . LYS A 1 170 ? -6.202 1.776 -13.673 1.00 95.94 170 LYS A CA 1
ATOM 1351 C C . LYS A 1 170 ? -6.494 1.527 -12.193 1.00 95.94 170 LYS A C 1
ATOM 1353 O O . LYS A 1 170 ? -6.189 2.388 -11.369 1.00 95.94 170 LYS A O 1
ATOM 1358 N N . ASN A 1 171 ? -7.048 0.366 -11.845 1.00 97.31 171 ASN A N 1
ATOM 1359 C CA . ASN A 1 171 ? -7.329 0.007 -10.457 1.00 97.31 171 ASN A CA 1
ATOM 1360 C C . ASN A 1 171 ? -6.051 -0.066 -9.627 1.00 97.31 171 ASN A C 1
ATOM 1362 O O . ASN A 1 171 ? -5.992 0.560 -8.569 1.00 97.31 171 ASN A O 1
ATOM 1366 N N . PHE A 1 172 ? -5.021 -0.754 -10.127 1.00 97.44 172 PHE A N 1
ATOM 1367 C CA . PHE A 1 172 ? -3.729 -0.822 -9.447 1.00 97.44 172 PHE A CA 1
ATOM 1368 C C . PHE A 1 172 ? -3.160 0.575 -9.172 1.00 97.44 172 PHE A C 1
ATOM 1370 O O . PHE A 1 172 ? -2.896 0.910 -8.017 1.00 97.44 172 PHE A O 1
ATOM 1377 N N . ILE A 1 173 ? -3.055 1.427 -10.200 1.00 95.94 173 ILE A N 1
ATOM 1378 C CA . ILE A 1 173 ? -2.492 2.775 -10.046 1.00 95.94 173 ILE A CA 1
ATOM 1379 C C . ILE A 1 173 ? -3.299 3.609 -9.053 1.00 95.94 173 ILE A C 1
ATOM 1381 O O . ILE A 1 173 ? -2.715 4.310 -8.225 1.00 95.94 173 ILE A O 1
ATOM 1385 N N . ARG A 1 174 ? -4.632 3.535 -9.089 1.00 96.88 174 ARG A N 1
ATOM 1386 C CA . ARG A 1 174 ? -5.482 4.274 -8.150 1.00 96.88 174 ARG A CA 1
ATOM 1387 C C . ARG A 1 174 ? -5.304 3.797 -6.710 1.00 96.88 174 ARG A C 1
ATOM 1389 O O . ARG A 1 174 ? -5.180 4.635 -5.821 1.00 96.88 174 ARG A O 1
ATOM 1396 N N . LEU A 1 175 ? -5.270 2.484 -6.485 1.00 95.38 175 LEU A N 1
ATOM 1397 C CA . LEU A 1 175 ? -5.087 1.901 -5.157 1.00 95.38 175 LEU A CA 1
ATOM 1398 C C . LEU A 1 175 ? -3.712 2.257 -4.588 1.00 95.38 175 LEU A C 1
ATOM 1400 O O . LEU A 1 175 ? -3.645 2.842 -3.506 1.00 95.38 175 LEU A O 1
ATOM 1404 N N . ILE A 1 176 ? -2.636 2.007 -5.338 1.00 92.12 176 ILE A N 1
ATOM 1405 C CA . ILE A 1 176 ? -1.264 2.222 -4.861 1.00 92.12 176 ILE A CA 1
ATOM 1406 C C . ILE A 1 176 ? -0.924 3.707 -4.681 1.00 92.12 176 ILE A C 1
ATOM 1408 O O . ILE A 1 176 ? -0.156 4.075 -3.796 1.00 92.12 176 ILE A O 1
ATOM 1412 N N . SER A 1 177 ? -1.552 4.593 -5.464 1.00 88.81 177 SER A N 1
ATOM 1413 C CA . SER A 1 177 ? -1.383 6.044 -5.310 1.00 88.81 177 SER A CA 1
ATOM 1414 C C . SER A 1 177 ? -2.136 6.610 -4.099 1.00 88.81 177 SER A C 1
ATOM 1416 O O . SER A 1 177 ? -1.819 7.716 -3.656 1.00 88.81 177 SER A O 1
ATOM 1418 N N . SER A 1 178 ? -3.115 5.881 -3.562 1.00 88.31 178 SER A N 1
ATOM 1419 C CA . SER A 1 178 ? -3.966 6.309 -2.445 1.00 88.31 178 SER A CA 1
ATOM 1420 C C . SER A 1 178 ? -3.388 5.933 -1.075 1.00 88.31 178 SER A C 1
ATOM 1422 O O . SER A 1 178 ? -2.308 5.348 -0.983 1.00 88.31 178 SER A O 1
ATOM 1424 N N . ARG A 1 179 ? -4.130 6.218 0.005 1.00 81.12 179 ARG A N 1
ATOM 1425 C CA . ARG A 1 179 ? -3.782 5.736 1.356 1.00 81.12 179 ARG A CA 1
ATOM 1426 C C . ARG A 1 179 ? -3.874 4.214 1.485 1.00 81.12 179 ARG A C 1
ATOM 1428 O O . ARG A 1 179 ? -3.240 3.640 2.360 1.00 81.12 179 ARG A O 1
ATOM 1435 N N . LEU A 1 180 ? -4.625 3.551 0.607 1.00 86.06 180 LEU A N 1
ATOM 1436 C CA . LEU A 1 180 ? -4.695 2.090 0.577 1.00 86.06 180 LEU A CA 1
ATOM 1437 C C . LEU A 1 180 ? -3.383 1.462 0.092 1.00 86.06 180 LEU A C 1
ATOM 1439 O O . LEU A 1 180 ? -3.154 0.288 0.358 1.00 86.06 180 LEU A O 1
ATOM 1443 N N . GLY A 1 181 ? -2.501 2.236 -0.554 1.00 84.31 181 GLY A N 1
ATOM 1444 C CA . GLY A 1 181 ? -1.181 1.774 -0.978 1.00 84.31 181 GLY A CA 1
ATOM 1445 C C . GLY A 1 181 ? -0.306 1.273 0.176 1.00 84.31 181 GLY A C 1
ATOM 1446 O O . GLY A 1 181 ? 0.420 0.308 -0.011 1.00 84.31 181 GLY A O 1
ATOM 1447 N N . PHE A 1 182 ? -0.454 1.837 1.382 1.00 79.31 182 PHE A N 1
ATOM 1448 C CA . PHE A 1 182 ? 0.249 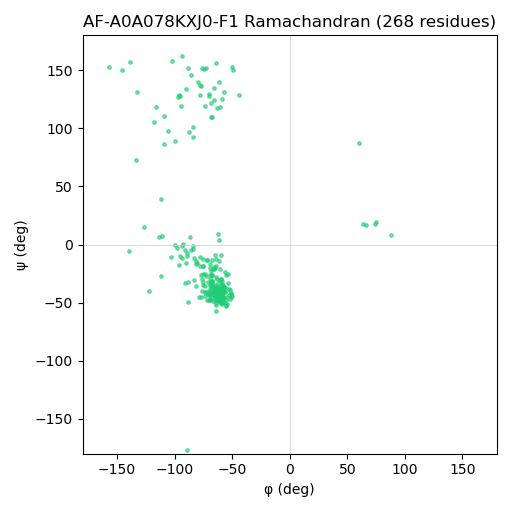1.381 2.594 1.00 79.31 182 PHE A CA 1
ATOM 1449 C C . PHE A 1 182 ? -0.185 -0.009 3.080 1.00 79.31 182 PHE A C 1
ATOM 1451 O O . PHE A 1 182 ? 0.443 -0.583 3.961 1.00 79.31 182 PHE A O 1
ATOM 1458 N N . LYS A 1 183 ? -1.295 -0.542 2.557 1.00 81.75 183 LYS A N 1
ATOM 1459 C CA . LYS A 1 183 ? -1.803 -1.874 2.912 1.00 81.75 183 LYS A CA 1
ATOM 1460 C C . LYS A 1 183 ? -1.306 -2.969 1.969 1.00 81.75 183 LYS A C 1
ATOM 1462 O O . LYS A 1 183 ? -1.695 -4.116 2.151 1.00 81.75 183 LYS A O 1
ATOM 1467 N N . PHE A 1 184 ? -0.496 -2.625 0.967 1.00 84.25 184 PHE A N 1
ATOM 1468 C CA . PHE A 1 184 ? 0.107 -3.604 0.073 1.00 84.25 184 PHE A CA 1
ATOM 1469 C C . PHE A 1 184 ? 1.457 -4.068 0.606 1.00 84.25 184 PHE A C 1
ATOM 1471 O O . PHE A 1 184 ? 2.322 -3.263 0.941 1.00 84.25 184 PHE A O 1
ATOM 1478 N N . GLU A 1 185 ? 1.677 -5.376 0.583 1.00 84.81 185 GLU A N 1
ATOM 1479 C CA . GLU A 1 185 ? 3.011 -5.930 0.781 1.00 84.81 185 GLU A CA 1
ATOM 1480 C C . GLU A 1 185 ? 3.864 -5.763 -0.481 1.00 84.81 185 GLU A C 1
ATOM 1482 O O . GLU A 1 185 ? 3.360 -5.822 -1.608 1.00 84.81 185 GLU A O 1
ATOM 1487 N N . LYS A 1 186 ? 5.189 -5.661 -0.318 1.00 85.75 186 LYS A N 1
ATOM 1488 C CA . LYS A 1 186 ? 6.135 -5.556 -1.445 1.00 85.75 186 LYS A CA 1
ATOM 1489 C C . LYS A 1 186 ? 5.926 -6.650 -2.498 1.00 85.75 186 LYS A C 1
ATOM 1491 O O . LYS A 1 186 ? 5.914 -6.356 -3.692 1.00 85.75 186 LYS A O 1
ATOM 1496 N N . LYS A 1 187 ? 5.691 -7.896 -2.067 1.00 90.50 187 LYS A N 1
ATOM 1497 C CA . LYS A 1 187 ? 5.378 -9.028 -2.957 1.00 90.50 187 LYS A CA 1
ATOM 1498 C C . LYS A 1 187 ? 4.116 -8.780 -3.786 1.00 90.50 187 LYS A C 1
ATOM 1500 O O . LYS A 1 187 ? 4.087 -9.098 -4.972 1.00 90.50 187 LYS A O 1
ATOM 1505 N N . GLN A 1 188 ? 3.069 -8.226 -3.180 1.00 91.00 188 GLN A N 1
ATOM 1506 C CA . GLN A 1 188 ? 1.808 -7.949 -3.868 1.00 91.00 188 GLN A CA 1
ATOM 1507 C C . GLN A 1 188 ? 1.981 -6.834 -4.901 1.00 91.00 188 GLN A C 1
ATOM 1509 O O . GLN A 1 188 ? 1.490 -6.959 -6.023 1.00 91.00 188 GLN A O 1
ATOM 1514 N N . ILE A 1 189 ? 2.737 -5.786 -4.555 1.00 94.12 189 ILE A N 1
ATOM 1515 C CA . ILE A 1 189 ? 3.106 -4.708 -5.482 1.00 94.12 189 ILE A CA 1
ATOM 1516 C C . ILE A 1 189 ? 3.885 -5.281 -6.668 1.00 94.12 189 ILE A C 1
ATOM 1518 O O . ILE A 1 189 ? 3.508 -5.048 -7.814 1.00 94.12 189 ILE A O 1
ATOM 1522 N N . ALA A 1 190 ? 4.919 -6.082 -6.405 1.00 95.56 190 ALA A N 1
ATOM 1523 C CA . ALA A 1 190 ? 5.720 -6.737 -7.435 1.00 95.56 190 ALA A CA 1
ATOM 1524 C C . ALA A 1 190 ? 4.875 -7.606 -8.374 1.00 95.56 190 ALA A C 1
ATOM 1526 O O . ALA A 1 190 ? 4.991 -7.501 -9.594 1.00 95.56 190 ALA A O 1
ATOM 1527 N N . LYS A 1 191 ? 3.965 -8.411 -7.814 1.00 96.25 191 LYS A N 1
ATOM 1528 C CA . LYS A 1 191 ? 3.051 -9.254 -8.591 1.00 96.25 191 LYS A CA 1
ATOM 1529 C C . LYS A 1 191 ? 2.147 -8.415 -9.502 1.00 96.25 191 LYS A C 1
ATOM 1531 O O . LYS A 1 191 ? 1.960 -8.769 -10.663 1.00 96.25 191 LYS A O 1
ATOM 1536 N N . ALA A 1 192 ? 1.609 -7.301 -9.003 1.00 96.81 192 ALA A N 1
ATOM 1537 C CA . ALA A 1 192 ? 0.773 -6.394 -9.791 1.00 96.81 192 ALA A CA 1
ATOM 1538 C C . ALA A 1 192 ? 1.565 -5.658 -10.886 1.00 96.81 192 ALA A C 1
ATOM 1540 O O . ALA A 1 192 ? 1.071 -5.516 -12.004 1.00 96.81 192 ALA A O 1
ATOM 1541 N N . ILE A 1 193 ? 2.801 -5.240 -10.593 1.00 96.44 193 ILE A N 1
ATOM 1542 C CA . ILE A 1 193 ? 3.715 -4.645 -11.578 1.00 96.44 193 ILE A CA 1
ATOM 1543 C C . ILE A 1 193 ? 4.026 -5.646 -12.688 1.00 96.44 193 ILE A C 1
ATOM 1545 O O . ILE A 1 193 ? 3.933 -5.295 -13.858 1.00 96.44 193 ILE A O 1
ATOM 1549 N N . HIS A 1 194 ? 4.338 -6.896 -12.344 1.00 95.50 194 HIS A N 1
ATOM 1550 C CA . HIS A 1 194 ? 4.567 -7.949 -13.330 1.00 95.50 194 HIS A CA 1
ATOM 1551 C C . HIS A 1 194 ? 3.335 -8.175 -14.215 1.00 95.50 194 HIS A C 1
ATOM 1553 O O . HIS A 1 194 ? 3.439 -8.205 -15.440 1.00 95.50 194 HIS A O 1
ATOM 1559 N N . HIS A 1 195 ? 2.159 -8.274 -13.592 1.00 96.00 195 HIS A N 1
ATOM 1560 C CA . HIS A 1 195 ? 0.900 -8.528 -14.285 1.00 96.00 195 HIS A CA 1
ATOM 1561 C C . HIS A 1 195 ? 0.534 -7.425 -15.289 1.00 96.00 195 HIS A C 1
ATOM 1563 O O . HIS A 1 195 ? 0.147 -7.719 -16.418 1.00 96.00 195 HIS A O 1
ATOM 1569 N N . HIS A 1 196 ? 0.678 -6.156 -14.897 1.00 94.50 196 HIS A N 1
ATOM 1570 C CA . HIS A 1 196 ? 0.289 -5.015 -15.735 1.00 94.50 196 HIS A CA 1
ATOM 1571 C C . HIS A 1 196 ? 1.431 -4.455 -16.582 1.00 94.50 196 HIS A C 1
ATOM 1573 O O . HIS A 1 196 ? 1.174 -3.677 -17.499 1.00 94.50 196 HIS A O 1
ATOM 1579 N N . GLY A 1 197 ? 2.672 -4.861 -16.315 1.00 87.25 197 GLY A N 1
ATOM 1580 C CA . GLY A 1 197 ? 3.895 -4.252 -16.832 1.00 87.25 197 GLY A CA 1
ATOM 1581 C C . GLY A 1 197 ? 3.913 -4.052 -18.339 1.00 87.25 197 GLY A C 1
ATOM 1582 O O . GLY A 1 197 ? 4.216 -2.967 -18.825 1.00 87.25 197 GLY A O 1
ATOM 1583 N N . LYS A 1 198 ? 3.489 -5.078 -19.083 1.00 85.81 198 LYS A N 1
ATOM 1584 C CA . LYS A 1 198 ? 3.431 -5.032 -20.547 1.00 85.81 198 LYS A CA 1
ATOM 1585 C C . LYS A 1 198 ? 2.475 -3.956 -21.075 1.00 85.81 198 LYS A C 1
ATOM 1587 O O . LYS A 1 198 ? 2.738 -3.383 -22.120 1.00 85.81 198 LYS A O 1
ATOM 1592 N N . SER A 1 199 ? 1.384 -3.671 -20.360 1.00 89.00 199 SER A N 1
ATOM 1593 C CA . SER A 1 199 ? 0.393 -2.663 -20.775 1.00 89.00 199 SER A CA 1
ATOM 1594 C C . SER A 1 199 ? 0.887 -1.220 -20.647 1.00 89.00 199 SER A C 1
ATOM 1596 O O . SER A 1 199 ? 0.236 -0.316 -21.163 1.00 89.00 199 SER A O 1
ATOM 1598 N N . TRP A 1 200 ? 2.005 -0.996 -19.949 1.00 87.44 200 TRP A N 1
ATOM 1599 C CA . TRP A 1 200 ? 2.614 0.326 -19.797 1.00 87.44 200 TRP A CA 1
ATOM 1600 C C . TRP A 1 200 ? 3.723 0.625 -20.800 1.00 87.44 200 TRP A C 1
ATOM 1602 O O . TRP A 1 200 ? 4.186 1.763 -20.845 1.00 87.44 200 TRP A O 1
ATOM 1612 N N . LEU A 1 201 ? 4.171 -0.375 -21.555 1.00 87.69 201 LEU A N 1
ATOM 1613 C CA . LEU A 1 201 ? 5.210 -0.189 -22.555 1.00 87.69 201 LEU A CA 1
ATOM 1614 C C . LEU A 1 201 ? 4.612 0.474 -23.798 1.00 87.69 201 LEU A C 1
ATOM 1616 O O . LEU A 1 201 ? 3.516 0.124 -24.239 1.00 87.69 201 LEU A O 1
ATOM 1620 N N . ASP A 1 202 ? 5.340 1.451 -24.328 1.00 85.56 202 ASP A N 1
ATOM 1621 C CA . ASP A 1 202 ? 5.006 2.146 -25.565 1.00 85.56 202 ASP A CA 1
ATOM 1622 C C . ASP A 1 202 ? 5.948 1.654 -26.662 1.00 85.56 202 ASP A C 1
ATOM 1624 O O . ASP A 1 202 ? 7.072 2.139 -26.785 1.00 85.56 202 ASP A O 1
ATOM 1628 N N . ASP A 1 203 ? 5.470 0.701 -27.464 1.00 85.44 203 ASP A N 1
ATOM 1629 C CA . ASP A 1 203 ? 6.241 0.062 -28.536 1.00 85.44 203 ASP A CA 1
ATOM 1630 C C . ASP A 1 203 ? 6.746 1.055 -29.609 1.00 85.44 203 ASP A C 1
ATOM 1632 O O . ASP A 1 203 ? 7.540 0.670 -30.467 1.00 85.44 203 ASP A O 1
ATOM 1636 N N . SER A 1 204 ? 6.301 2.322 -29.592 1.00 87.12 204 SER A N 1
ATOM 1637 C CA . SER A 1 204 ? 6.794 3.369 -30.497 1.00 87.12 204 SER A CA 1
ATOM 1638 C C . SER A 1 204 ? 8.115 4.014 -30.062 1.00 87.12 204 SER A C 1
ATOM 1640 O O . SER A 1 204 ? 8.768 4.665 -30.880 1.00 87.12 204 SER A O 1
ATOM 1642 N N . LEU A 1 205 ? 8.519 3.841 -28.801 1.00 88.00 205 LEU A N 1
ATOM 1643 C CA . LEU A 1 205 ? 9.752 4.400 -28.244 1.00 88.00 205 LEU A CA 1
ATOM 1644 C C . LEU A 1 205 ? 10.922 3.410 -28.338 1.00 88.00 205 LEU A C 1
ATOM 1646 O O . LEU A 1 205 ? 10.734 2.202 -28.475 1.00 88.00 205 LEU A O 1
ATOM 1650 N N . ASP A 1 206 ? 12.149 3.912 -28.201 1.00 91.19 206 ASP A N 1
ATOM 1651 C CA . ASP A 1 206 ? 13.328 3.057 -28.020 1.00 91.19 206 ASP A CA 1
ATOM 1652 C C . ASP A 1 206 ? 13.205 2.221 -26.725 1.00 91.19 206 ASP A C 1
ATOM 1654 O O . ASP A 1 206 ? 12.758 2.759 -25.708 1.00 91.19 206 ASP A O 1
ATOM 1658 N N . PRO A 1 207 ? 13.609 0.933 -26.706 1.00 88.12 207 PRO A N 1
ATOM 1659 C CA . PRO A 1 207 ? 13.482 0.079 -25.524 1.00 88.12 207 PRO A CA 1
ATOM 1660 C C . PRO A 1 207 ? 14.097 0.645 -24.237 1.00 88.12 207 PRO A C 1
ATOM 1662 O O . PRO A 1 207 ? 13.544 0.413 -23.163 1.00 88.12 207 PRO A O 1
ATOM 1665 N N . PHE A 1 208 ? 15.196 1.408 -24.308 1.00 89.06 208 PHE A N 1
ATOM 1666 C CA . PHE A 1 208 ? 15.753 2.049 -23.113 1.00 89.06 208 PHE A CA 1
ATOM 1667 C C . PHE A 1 208 ? 14.838 3.156 -22.606 1.00 89.06 208 PHE A C 1
ATOM 1669 O O . PHE A 1 208 ? 14.494 3.167 -21.427 1.00 89.06 208 PHE A O 1
ATOM 1676 N N . GLU A 1 209 ? 14.383 4.031 -23.503 1.00 90.00 209 GLU A N 1
ATOM 1677 C CA . GLU A 1 209 ? 13.484 5.133 -23.157 1.00 90.00 209 GLU A CA 1
ATOM 1678 C C . GLU A 1 209 ? 12.141 4.621 -22.607 1.00 90.00 209 GLU A C 1
ATOM 1680 O O . GLU A 1 209 ? 11.589 5.197 -21.667 1.00 90.00 209 GLU A O 1
ATOM 1685 N N . GLN A 1 210 ? 11.625 3.510 -23.146 1.00 91.25 210 GLN A N 1
ATOM 1686 C CA . GLN A 1 210 ? 10.427 2.845 -22.626 1.00 91.25 210 GLN A CA 1
ATOM 1687 C C . GLN A 1 210 ? 10.601 2.425 -21.166 1.00 91.25 210 GLN A C 1
ATOM 1689 O O . GLN A 1 210 ? 9.751 2.721 -20.321 1.00 91.25 210 GLN A O 1
ATOM 1694 N N . VAL A 1 211 ? 11.694 1.717 -20.872 1.00 91.62 211 VAL A N 1
ATOM 1695 C CA . VAL A 1 211 ? 11.954 1.181 -19.536 1.00 91.62 211 VAL A CA 1
ATOM 1696 C C . VAL A 1 211 ? 12.252 2.304 -18.551 1.00 91.62 211 VAL A C 1
ATOM 1698 O O . VAL A 1 211 ? 11.664 2.314 -17.474 1.00 91.62 211 VAL A O 1
ATOM 1701 N N . GLU A 1 212 ? 13.054 3.298 -18.929 1.00 91.00 212 GLU A N 1
ATOM 1702 C CA . GLU A 1 212 ? 13.355 4.458 -18.085 1.00 91.00 212 GLU A CA 1
ATOM 1703 C C . GLU A 1 212 ? 12.079 5.227 -17.702 1.00 91.00 212 GLU A C 1
ATOM 1705 O O . GLU A 1 212 ? 11.812 5.458 -16.518 1.00 91.00 212 GLU A O 1
ATOM 1710 N N . LYS A 1 213 ? 11.215 5.539 -18.682 1.00 91.88 213 LYS A N 1
ATOM 1711 C CA . LYS A 1 213 ? 9.923 6.195 -18.421 1.00 91.88 213 LYS A CA 1
ATOM 1712 C C . LYS A 1 213 ? 9.020 5.353 -17.530 1.00 91.88 213 LYS A C 1
ATOM 1714 O O . LYS A 1 213 ? 8.329 5.907 -16.671 1.00 91.88 213 LYS A O 1
ATOM 1719 N N . LEU A 1 214 ? 9.009 4.034 -17.720 1.00 92.62 214 LEU A N 1
ATOM 1720 C CA . LEU A 1 214 ? 8.210 3.129 -16.904 1.00 92.62 214 LEU A CA 1
ATOM 1721 C C . LEU A 1 214 ? 8.701 3.090 -15.452 1.00 92.62 214 LEU A C 1
ATOM 1723 O O . LEU A 1 214 ? 7.889 3.243 -14.538 1.00 92.62 214 LEU A O 1
ATOM 1727 N N . ILE A 1 215 ? 10.006 2.923 -15.227 1.00 93.56 215 ILE A N 1
ATOM 1728 C CA . ILE A 1 215 ? 10.588 2.918 -13.880 1.00 93.56 215 ILE A CA 1
ATOM 1729 C C . ILE A 1 215 ? 10.320 4.255 -13.187 1.00 93.56 215 ILE A C 1
ATOM 1731 O O . ILE A 1 215 ? 9.751 4.265 -12.096 1.00 93.56 215 ILE A O 1
ATOM 1735 N N . ALA A 1 216 ? 10.583 5.380 -13.859 1.00 93.44 216 ALA A N 1
ATOM 1736 C CA . ALA A 1 216 ? 10.306 6.709 -13.320 1.00 93.44 216 ALA A CA 1
ATOM 1737 C C . ALA A 1 216 ? 8.814 6.911 -12.988 1.00 93.44 216 ALA A C 1
ATOM 1739 O O . ALA A 1 216 ? 8.460 7.488 -11.953 1.00 93.44 216 ALA A O 1
ATOM 1740 N N . PHE A 1 217 ? 7.910 6.416 -13.839 1.00 93.69 217 PHE A N 1
ATOM 1741 C CA . PHE A 1 217 ? 6.473 6.450 -13.577 1.00 93.69 217 PHE A CA 1
ATOM 1742 C C . PHE A 1 217 ? 6.096 5.629 -12.338 1.00 93.69 217 PHE A C 1
ATOM 1744 O O . PHE A 1 217 ? 5.351 6.124 -11.486 1.00 93.69 217 PHE A O 1
ATOM 1751 N N . LEU A 1 218 ? 6.606 4.401 -12.220 1.00 93.88 218 LEU A N 1
ATOM 1752 C CA . LEU A 1 218 ? 6.335 3.522 -11.084 1.00 93.88 218 LEU A CA 1
ATOM 1753 C C . LEU A 1 218 ? 6.892 4.113 -9.789 1.00 93.88 218 LEU A C 1
ATOM 1755 O O . LEU A 1 218 ? 6.144 4.251 -8.820 1.00 93.88 218 LEU A O 1
ATOM 1759 N N . ASP A 1 219 ? 8.142 4.571 -9.784 1.00 92.94 219 ASP A N 1
ATOM 1760 C CA . ASP A 1 219 ? 8.754 5.201 -8.616 1.00 92.94 219 ASP A CA 1
ATOM 1761 C C . ASP A 1 219 ? 8.005 6.450 -8.179 1.00 92.94 219 ASP A C 1
ATOM 1763 O O . ASP A 1 219 ? 7.760 6.626 -6.985 1.00 92.94 219 ASP A O 1
ATOM 1767 N N . LYS A 1 220 ? 7.510 7.270 -9.110 1.00 93.81 220 LYS A N 1
ATOM 1768 C CA . LYS A 1 220 ? 6.663 8.419 -8.767 1.00 93.81 220 LYS A CA 1
ATOM 1769 C C . LYS A 1 220 ? 5.387 8.007 -8.023 1.00 93.81 220 LYS A C 1
ATOM 1771 O O . LYS A 1 220 ? 4.902 8.755 -7.171 1.00 93.81 220 LYS A O 1
ATOM 1776 N N . LYS A 1 221 ? 4.803 6.849 -8.346 1.00 90.06 221 LYS A N 1
ATOM 1777 C CA . LYS A 1 221 ? 3.587 6.349 -7.678 1.00 90.06 221 LYS A CA 1
ATOM 1778 C C . LYS A 1 221 ? 3.883 5.652 -6.353 1.00 90.06 221 LYS A C 1
ATOM 1780 O O . LYS A 1 221 ? 3.091 5.788 -5.419 1.00 90.06 221 LYS A O 1
ATOM 1785 N N . LEU A 1 222 ? 5.008 4.948 -6.272 1.00 85.50 222 LEU A N 1
ATOM 1786 C CA . LEU A 1 222 ? 5.377 4.084 -5.153 1.00 85.50 222 LEU A CA 1
ATOM 1787 C C . LEU A 1 222 ? 6.182 4.794 -4.057 1.00 85.50 222 LEU A C 1
ATOM 1789 O O . LEU A 1 222 ? 6.008 4.484 -2.878 1.00 85.50 222 LEU A O 1
ATOM 1793 N N . SER A 1 223 ? 7.024 5.766 -4.421 1.00 77.62 223 SER A N 1
ATOM 1794 C CA . SER A 1 223 ? 7.899 6.506 -3.495 1.00 77.62 223 SER A CA 1
ATOM 1795 C C . SER A 1 223 ? 7.178 7.064 -2.271 1.00 77.62 223 SER A C 1
ATOM 1797 O O . SER A 1 223 ? 7.680 6.861 -1.166 1.00 77.62 223 SER A O 1
ATOM 1799 N N . PRO A 1 224 ? 5.978 7.677 -2.389 1.00 76.62 224 PRO A N 1
ATOM 1800 C CA . PRO A 1 224 ? 5.298 8.231 -1.218 1.00 76.62 224 PRO A CA 1
ATOM 1801 C C . PRO A 1 224 ? 4.885 7.177 -0.177 1.00 76.62 224 PRO A C 1
ATOM 1803 O O . PRO A 1 224 ? 4.433 7.543 0.900 1.00 76.62 224 PRO A O 1
ATOM 1806 N N . LYS A 1 225 ? 4.944 5.884 -0.528 1.00 75.00 225 LYS A N 1
ATOM 1807 C CA . LYS A 1 225 ? 4.586 4.737 0.325 1.00 75.00 225 LYS A CA 1
ATOM 1808 C C . LYS A 1 225 ? 5.835 3.927 0.697 1.00 75.00 225 LYS A C 1
ATOM 1810 O O . LYS A 1 225 ? 5.733 2.847 1.254 1.00 75.00 225 LYS A O 1
ATOM 1815 N N . GLY A 1 226 ? 7.026 4.423 0.351 1.00 75.00 226 GLY A N 1
ATOM 1816 C CA . GLY A 1 226 ? 8.294 3.765 0.655 1.00 75.00 226 GLY A CA 1
ATOM 1817 C C . GLY A 1 226 ? 8.602 2.529 -0.197 1.00 75.00 226 GLY A C 1
ATOM 1818 O O . GLY A 1 226 ? 9.472 1.752 0.189 1.00 75.00 226 GLY A O 1
ATOM 1819 N N . HIS A 1 227 ? 7.940 2.343 -1.344 1.00 81.88 227 HIS A N 1
ATOM 1820 C CA . HIS A 1 227 ? 8.043 1.129 -2.168 1.00 81.88 227 HIS A CA 1
ATOM 1821 C C . HIS A 1 227 ? 8.733 1.340 -3.524 1.00 81.88 227 HIS A C 1
ATOM 1823 O O . HIS A 1 227 ? 8.285 0.773 -4.516 1.00 81.88 227 HIS A O 1
ATOM 1829 N N . THR A 1 228 ? 9.793 2.153 -3.595 1.00 87.19 228 THR A N 1
ATOM 1830 C CA . THR A 1 228 ? 10.553 2.342 -4.850 1.00 87.19 228 THR A CA 1
ATOM 1831 C C . THR A 1 228 ? 10.944 1.007 -5.490 1.00 87.19 228 THR A C 1
ATOM 1833 O O . THR A 1 228 ? 11.122 0.008 -4.786 1.00 87.19 228 THR A O 1
ATOM 1836 N N . ILE A 1 229 ? 11.109 0.979 -6.812 1.00 92.25 229 ILE A N 1
ATOM 1837 C CA . ILE A 1 229 ? 11.534 -0.202 -7.569 1.00 92.25 229 ILE A CA 1
ATOM 1838 C C . ILE A 1 229 ? 12.823 -0.770 -6.983 1.00 92.25 229 ILE A C 1
ATOM 1840 O O . ILE A 1 229 ? 12.897 -1.970 -6.733 1.00 92.25 229 ILE A O 1
ATOM 1844 N N . GLU A 1 230 ? 13.785 0.084 -6.643 1.00 89.12 230 GLU A N 1
ATOM 1845 C CA . GLU A 1 230 ? 15.008 -0.316 -5.946 1.00 89.12 230 GLU A CA 1
ATOM 1846 C C . GLU A 1 230 ? 14.715 -1.063 -4.627 1.00 89.12 230 GLU A C 1
ATOM 1848 O O . GLU A 1 230 ? 15.224 -2.158 -4.387 1.00 89.12 230 GLU A O 1
ATOM 1853 N N . LYS A 1 231 ? 13.822 -0.536 -3.777 1.00 85.94 231 LYS A N 1
ATOM 1854 C CA . LYS A 1 231 ? 13.437 -1.177 -2.505 1.00 85.94 231 LYS A CA 1
ATOM 1855 C C . LYS A 1 231 ? 12.665 -2.482 -2.685 1.00 85.94 231 LYS A C 1
ATOM 1857 O O . LYS A 1 231 ? 12.671 -3.308 -1.764 1.00 85.94 231 LYS A O 1
ATOM 1862 N N . LEU A 1 232 ? 11.964 -2.643 -3.806 1.00 88.38 232 LEU A N 1
ATOM 1863 C CA . LEU A 1 232 ? 11.318 -3.899 -4.184 1.00 88.38 232 LEU A CA 1
ATOM 1864 C C . LEU A 1 232 ? 12.351 -4.911 -4.696 1.00 88.38 232 LEU A C 1
ATOM 1866 O O . LEU A 1 232 ? 12.272 -6.077 -4.333 1.00 88.38 232 LEU A O 1
ATOM 1870 N N . LEU A 1 233 ? 13.347 -4.477 -5.469 1.00 91.50 233 LEU A N 1
ATOM 1871 C CA . LEU A 1 233 ? 14.446 -5.327 -5.939 1.00 91.50 233 LEU A CA 1
ATOM 1872 C C . LEU A 1 233 ? 15.392 -5.755 -4.805 1.00 91.50 233 LEU A C 1
ATOM 1874 O O . LEU A 1 233 ? 15.987 -6.825 -4.883 1.00 91.50 233 LEU A O 1
ATOM 1878 N N . ASN A 1 234 ? 15.493 -4.975 -3.728 1.00 85.94 234 ASN A N 1
ATOM 1879 C CA . ASN A 1 234 ? 16.238 -5.351 -2.521 1.00 85.94 234 ASN A CA 1
ATOM 1880 C C . ASN A 1 234 ? 15.484 -6.350 -1.618 1.00 85.94 234 ASN A C 1
ATOM 1882 O O . ASN A 1 234 ? 16.069 -6.891 -0.681 1.00 85.94 234 ASN A O 1
ATOM 1886 N N . ASP A 1 235 ? 14.198 -6.606 -1.874 1.00 87.81 235 ASP A N 1
ATOM 1887 C CA . ASP A 1 235 ? 13.416 -7.628 -1.177 1.00 87.81 235 ASP A CA 1
ATOM 1888 C C . ASP A 1 235 ? 13.439 -8.944 -1.978 1.00 87.81 235 ASP A C 1
ATOM 1890 O O . ASP A 1 235 ? 12.969 -8.959 -3.115 1.00 87.81 235 ASP A O 1
ATOM 1894 N N . PRO A 1 236 ? 13.952 -10.066 -1.431 1.00 86.38 236 PRO A N 1
ATOM 1895 C CA . PRO A 1 236 ? 14.133 -11.297 -2.204 1.00 86.38 236 PRO A CA 1
ATOM 1896 C C . PRO A 1 236 ? 12.845 -11.850 -2.827 1.00 86.38 236 PRO A C 1
ATOM 1898 O O . PRO A 1 236 ? 12.875 -12.408 -3.924 1.00 86.38 236 PRO A O 1
ATOM 1901 N N . ILE A 1 237 ? 11.710 -11.700 -2.139 1.00 86.75 237 ILE A N 1
ATOM 1902 C CA . ILE A 1 237 ? 10.431 -12.261 -2.578 1.00 86.75 237 ILE A CA 1
ATOM 1903 C C . ILE A 1 237 ? 9.822 -11.376 -3.667 1.00 86.75 237 ILE A C 1
ATOM 1905 O O . ILE A 1 237 ? 9.353 -11.881 -4.687 1.00 86.75 237 ILE A O 1
ATOM 1909 N N . ALA A 1 238 ? 9.838 -10.058 -3.472 1.00 88.56 238 ALA A N 1
ATOM 1910 C CA . ALA A 1 238 ? 9.360 -9.109 -4.470 1.00 88.56 238 ALA A CA 1
ATOM 1911 C C . ALA A 1 238 ? 10.249 -9.113 -5.723 1.00 88.56 238 ALA A C 1
ATOM 1913 O O . ALA A 1 238 ? 9.727 -9.120 -6.839 1.00 88.56 238 ALA A O 1
ATOM 1914 N N . LYS A 1 239 ? 11.573 -9.198 -5.555 1.00 93.62 239 LYS A N 1
ATOM 1915 C CA . LYS A 1 239 ? 12.540 -9.337 -6.648 1.00 93.62 239 LYS A CA 1
ATOM 1916 C C . LYS A 1 239 ? 12.221 -10.535 -7.538 1.00 93.62 239 LYS A C 1
ATOM 1918 O O . LYS A 1 239 ? 12.085 -10.360 -8.743 1.00 93.62 239 LYS A O 1
ATOM 1923 N N . ALA A 1 240 ? 12.027 -11.717 -6.952 1.00 93.56 240 ALA A N 1
ATOM 1924 C CA . ALA A 1 240 ? 11.725 -12.934 -7.707 1.00 93.56 240 ALA A CA 1
ATOM 1925 C C . ALA A 1 240 ? 10.428 -12.830 -8.536 1.00 93.56 240 ALA A C 1
ATOM 1927 O O . ALA A 1 240 ? 10.305 -13.471 -9.578 1.00 93.56 240 ALA A O 1
ATOM 1928 N N . GLU A 1 241 ? 9.451 -12.033 -8.094 1.00 93.50 241 GLU A N 1
ATOM 1929 C CA . GLU A 1 241 ? 8.250 -11.734 -8.883 1.00 93.50 241 GLU A CA 1
ATOM 1930 C C . GLU A 1 241 ? 8.527 -10.705 -9.988 1.00 93.50 241 GLU A C 1
ATOM 1932 O O . GLU A 1 241 ? 8.122 -10.911 -11.132 1.00 93.50 241 GLU A O 1
ATOM 1937 N N . LEU A 1 242 ? 9.245 -9.619 -9.678 1.00 94.19 242 LEU A N 1
ATOM 1938 C CA . LEU A 1 242 ? 9.585 -8.575 -10.648 1.00 94.19 242 LEU A CA 1
ATOM 1939 C C . LEU A 1 242 ? 10.446 -9.111 -11.796 1.00 94.19 242 LEU A C 1
ATOM 1941 O O . LEU A 1 242 ? 10.174 -8.795 -12.955 1.00 94.19 242 LEU A O 1
ATOM 1945 N N . GLU A 1 243 ? 11.425 -9.965 -11.495 1.00 94.31 243 GLU A N 1
ATOM 1946 C CA . GLU A 1 243 ? 12.345 -10.572 -12.466 1.00 94.31 243 GLU A CA 1
ATOM 1947 C C . GLU A 1 243 ? 11.661 -11.510 -13.465 1.00 94.31 243 GLU A C 1
ATOM 1949 O O . GLU A 1 243 ? 12.270 -11.878 -14.463 1.00 94.31 243 GLU A O 1
ATOM 1954 N N . LYS A 1 244 ? 10.382 -11.853 -13.283 1.00 93.06 244 LYS A N 1
ATOM 1955 C CA . LYS A 1 244 ? 9.588 -12.530 -14.326 1.00 93.06 244 LYS A CA 1
ATOM 1956 C C . LYS A 1 244 ? 9.238 -11.599 -15.491 1.00 93.06 244 LYS A C 1
ATOM 1958 O O . LYS A 1 244 ? 8.763 -12.057 -16.528 1.00 93.06 244 LYS A O 1
ATOM 1963 N N . SER A 1 245 ? 9.428 -10.291 -15.325 1.00 92.19 245 SER A N 1
ATOM 1964 C CA . SER A 1 245 ? 9.096 -9.273 -16.319 1.00 92.19 245 SER A CA 1
ATOM 1965 C C . SER A 1 245 ? 10.309 -8.917 -17.169 1.00 92.19 245 SER A C 1
ATOM 1967 O O . SER A 1 245 ? 11.339 -8.510 -16.636 1.00 92.19 245 SER A O 1
ATOM 1969 N N . LEU A 1 246 ? 10.163 -8.973 -18.495 1.00 89.19 246 LEU A N 1
ATOM 1970 C CA . LEU A 1 246 ? 11.255 -8.670 -19.429 1.00 89.19 246 LEU A CA 1
ATOM 1971 C C . LEU A 1 246 ? 11.829 -7.258 -19.243 1.00 89.19 246 LEU A C 1
ATOM 1973 O O . LEU A 1 246 ? 13.039 -7.084 -19.294 1.00 89.19 246 LEU A O 1
ATOM 1977 N N . PHE A 1 247 ? 10.987 -6.259 -18.959 1.00 90.25 247 PHE A N 1
ATOM 1978 C CA . PHE A 1 247 ? 11.455 -4.885 -18.742 1.00 90.25 247 PHE A CA 1
ATOM 1979 C C . PHE A 1 247 ? 12.288 -4.730 -17.458 1.00 90.25 247 PHE A C 1
ATOM 1981 O O . PHE A 1 247 ? 13.212 -3.928 -17.434 1.00 90.25 247 PHE A O 1
ATOM 1988 N N . ILE A 1 248 ? 12.010 -5.520 -16.411 1.00 92.56 248 ILE A N 1
ATOM 1989 C CA . ILE A 1 248 ? 12.829 -5.538 -15.187 1.00 92.56 248 ILE A CA 1
ATOM 1990 C C . ILE A 1 248 ? 14.152 -6.261 -15.439 1.00 92.56 248 ILE A C 1
ATOM 1992 O O . ILE A 1 248 ? 15.192 -5.818 -14.957 1.00 92.56 248 ILE A O 1
ATOM 1996 N N . GLN A 1 249 ? 14.126 -7.369 -16.187 1.00 91.50 249 GLN A N 1
ATOM 1997 C CA . GLN A 1 249 ? 15.353 -8.062 -16.588 1.00 91.50 249 GLN A CA 1
ATOM 1998 C C . GLN A 1 249 ? 16.257 -7.131 -17.405 1.00 91.50 249 GLN A C 1
ATOM 2000 O O . GLN A 1 249 ? 17.454 -7.073 -17.148 1.00 91.50 249 GLN A O 1
ATOM 2005 N N . PHE A 1 250 ? 15.667 -6.368 -18.330 1.00 90.69 250 PHE A N 1
ATOM 2006 C CA . PHE A 1 250 ? 16.368 -5.369 -19.129 1.00 90.69 250 PHE A CA 1
ATOM 2007 C C . PHE A 1 250 ? 16.915 -4.219 -18.275 1.00 90.69 250 PHE A C 1
ATOM 2009 O O . PHE A 1 250 ? 18.095 -3.915 -18.364 1.00 90.69 250 PHE A O 1
ATOM 2016 N N . TYR A 1 251 ? 16.106 -3.646 -17.379 1.00 90.06 251 TYR A N 1
ATOM 2017 C CA . TYR A 1 251 ? 16.549 -2.606 -16.440 1.00 90.06 251 TYR A CA 1
ATOM 2018 C C . TYR A 1 251 ? 17.756 -3.042 -15.587 1.00 90.06 251 TYR A C 1
ATOM 2020 O O . TYR A 1 251 ? 18.661 -2.260 -15.315 1.00 90.06 251 TYR A O 1
ATOM 2028 N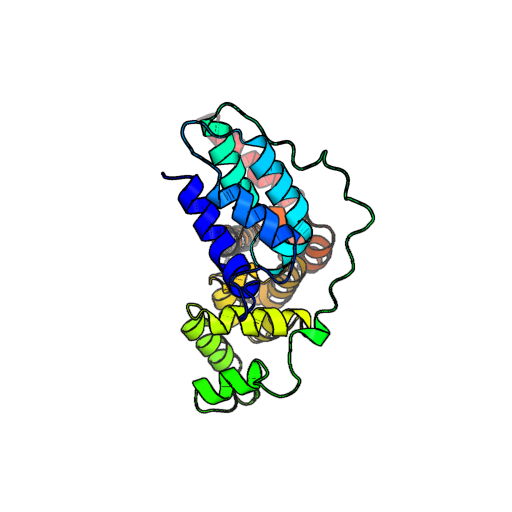 N . ASN A 1 252 ? 17.796 -4.312 -15.174 1.00 88.81 252 ASN A N 1
ATOM 2029 C CA . ASN A 1 252 ? 18.896 -4.855 -14.377 1.00 88.81 252 ASN A CA 1
ATOM 2030 C C . ASN A 1 252 ? 20.105 -5.321 -15.202 1.00 88.81 252 ASN A C 1
ATOM 2032 O O . ASN A 1 252 ? 21.099 -5.751 -14.602 1.00 88.81 252 ASN A O 1
ATOM 2036 N N . SER A 1 253 ? 20.033 -5.273 -16.534 1.00 89.69 253 SER A N 1
ATOM 2037 C CA . SER A 1 253 ? 21.078 -5.804 -17.399 1.00 89.69 253 SER A CA 1
ATOM 2038 C C . SER A 1 253 ? 22.329 -4.910 -17.385 1.00 89.69 253 SER A C 1
ATOM 2040 O O . SER A 1 253 ? 22.230 -3.699 -17.155 1.00 89.69 253 SER A O 1
ATOM 2042 N N . PRO A 1 254 ? 23.529 -5.475 -17.617 1.00 86.19 254 PRO A N 1
ATOM 2043 C CA . PRO A 1 254 ? 24.757 -4.684 -17.706 1.00 86.19 254 PRO A CA 1
ATOM 2044 C C . PRO A 1 254 ? 24.680 -3.590 -18.777 1.00 86.19 254 PRO A C 1
ATOM 2046 O O . PRO A 1 254 ? 25.188 -2.493 -18.577 1.00 86.19 254 PRO A O 1
ATOM 2049 N N . GLU A 1 255 ? 24.013 -3.869 -19.897 1.00 83.69 255 GLU A N 1
ATOM 2050 C CA . GLU A 1 255 ? 23.848 -2.936 -21.013 1.00 83.69 255 GLU A CA 1
ATOM 2051 C C . GLU A 1 255 ? 23.068 -1.679 -20.609 1.00 83.69 255 GLU A C 1
ATOM 2053 O O . GLU A 1 255 ? 23.397 -0.588 -21.071 1.00 83.69 255 GLU A O 1
ATOM 2058 N N . PHE A 1 256 ? 22.064 -1.817 -19.737 1.00 85.62 256 PHE A N 1
ATOM 2059 C CA . PHE A 1 256 ? 21.309 -0.682 -19.207 1.00 85.62 256 PHE A CA 1
ATOM 2060 C C . PHE A 1 256 ? 22.145 0.141 -18.224 1.00 85.62 256 PHE A C 1
ATOM 2062 O O . PHE A 1 256 ? 22.257 1.355 -18.379 1.00 85.62 256 PHE A O 1
ATOM 2069 N N . LYS A 1 257 ? 22.810 -0.523 -17.271 1.00 83.56 257 LYS A N 1
ATOM 2070 C CA . LYS A 1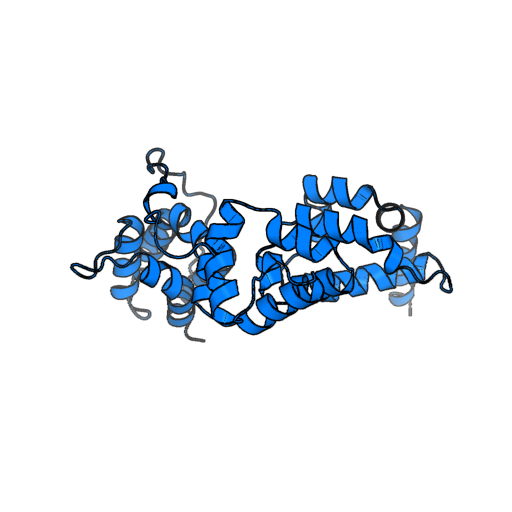 257 ? 23.607 0.142 -16.224 1.00 83.56 257 LYS A CA 1
ATOM 2071 C C . LYS A 1 257 ? 24.814 0.900 -16.775 1.00 83.56 257 LYS A C 1
ATOM 2073 O O . LYS A 1 257 ? 25.067 2.029 -16.373 1.00 83.56 257 LYS A O 1
ATOM 2078 N N . ASN A 1 258 ? 25.509 0.326 -17.756 1.00 79.56 258 ASN A N 1
ATOM 2079 C CA . ASN A 1 258 ? 26.676 0.968 -18.368 1.00 79.56 258 ASN A CA 1
ATOM 2080 C C . ASN A 1 258 ? 26.313 2.274 -19.103 1.00 79.56 258 ASN A C 1
ATOM 2082 O O . ASN A 1 258 ? 27.141 3.173 -19.207 1.00 79.56 258 ASN A O 1
ATOM 2086 N N . ARG A 1 259 ? 25.075 2.404 -19.603 1.00 73.88 259 ARG A N 1
ATOM 2087 C CA . ARG A 1 259 ? 24.607 3.616 -20.291 1.00 73.88 259 ARG A CA 1
ATOM 2088 C C . ARG A 1 259 ? 24.308 4.765 -19.320 1.00 73.88 259 ARG A C 1
ATOM 2090 O O . ARG A 1 259 ? 24.509 5.920 -19.692 1.00 73.88 259 ARG A O 1
ATOM 2097 N N . GLU A 1 260 ? 23.851 4.464 -18.103 1.00 61.88 260 GLU A N 1
ATOM 2098 C CA . GLU A 1 260 ? 23.712 5.466 -17.034 1.00 61.88 260 GLU A CA 1
ATOM 2099 C C . GLU A 1 260 ? 25.092 5.995 -16.604 1.00 61.88 260 GLU A C 1
ATOM 2101 O O . GLU A 1 260 ? 25.284 7.210 -16.516 1.00 61.88 260 GLU A O 1
ATOM 2106 N N . ASP A 1 261 ? 26.078 5.104 -16.451 1.00 60.84 261 ASP A N 1
ATOM 2107 C CA . ASP A 1 261 ? 27.450 5.467 -16.064 1.00 60.84 261 ASP A CA 1
ATOM 2108 C C . ASP A 1 261 ? 28.174 6.320 -17.132 1.00 60.84 261 ASP A C 1
ATOM 2110 O O . ASP A 1 261 ? 28.925 7.246 -16.804 1.00 60.84 261 ASP A O 1
ATOM 2114 N N . ASP A 1 262 ? 27.933 6.057 -18.421 1.00 59.66 262 ASP A N 1
ATOM 2115 C CA . ASP A 1 262 ? 28.502 6.842 -19.526 1.00 59.66 262 ASP A CA 1
ATOM 2116 C C . ASP A 1 262 ? 27.880 8.248 -19.641 1.00 59.66 262 ASP A C 1
ATOM 2118 O O . ASP A 1 262 ? 28.568 9.206 -20.012 1.00 59.66 262 ASP A O 1
ATOM 2122 N N . GLY A 1 263 ? 26.596 8.403 -19.298 1.00 57.62 263 GLY A N 1
ATOM 2123 C CA . GLY A 1 263 ? 25.913 9.700 -19.272 1.00 57.62 263 GLY A CA 1
ATOM 2124 C C . GLY A 1 263 ? 26.396 10.608 -18.136 1.00 57.62 263 GLY A C 1
ATOM 2125 O O . GLY A 1 263 ? 26.605 11.807 -18.340 1.00 57.62 263 GLY A O 1
ATOM 2126 N N . ASP A 1 264 ? 26.649 10.033 -16.958 1.00 51.09 264 ASP A N 1
ATOM 2127 C CA . ASP A 1 264 ? 27.080 10.770 -15.762 1.00 51.09 264 ASP A CA 1
ATOM 2128 C C . ASP A 1 264 ? 28.554 11.231 -15.848 1.00 51.09 264 ASP A C 1
ATOM 2130 O O . ASP A 1 264 ? 28.947 12.254 -15.276 1.00 51.09 264 ASP A O 1
ATOM 2134 N N . ASN A 1 265 ? 29.377 10.529 -16.638 1.00 48.88 265 ASN A N 1
ATOM 2135 C CA . ASN A 1 265 ? 30.764 10.911 -16.921 1.00 48.88 265 ASN A CA 1
ATOM 2136 C C . ASN A 1 265 ? 30.902 12.054 -17.943 1.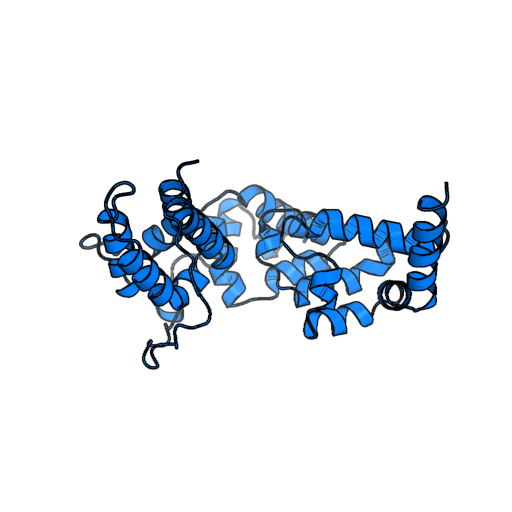00 48.88 265 ASN A C 1
ATOM 2138 O O . ASN A 1 265 ? 31.884 12.796 -17.885 1.00 48.88 265 ASN A O 1
ATOM 2142 N N . GLN A 1 266 ? 29.934 12.253 -18.846 1.00 46.16 266 GLN A N 1
ATOM 2143 C CA . GLN A 1 266 ? 29.963 13.381 -19.791 1.00 46.16 266 GLN A CA 1
ATOM 2144 C C . GLN A 1 266 ? 29.586 14.718 -19.134 1.00 46.16 266 GLN A C 1
ATOM 2146 O O . GLN A 1 266 ? 30.119 15.756 -19.519 1.00 46.16 266 GLN A O 1
ATOM 2151 N N . LEU A 1 267 ? 28.740 14.707 -18.099 1.00 50.53 267 LEU A N 1
ATOM 2152 C CA . LEU A 1 267 ? 28.354 15.913 -17.351 1.00 50.53 267 LEU A CA 1
ATOM 2153 C C . LEU A 1 267 ? 29.443 16.420 -16.389 1.00 50.53 267 LEU A C 1
ATOM 2155 O O . LEU A 1 267 ? 29.408 17.579 -15.988 1.00 50.53 267 LEU A O 1
ATOM 2159 N N . LYS A 1 268 ? 30.425 15.583 -16.032 1.00 49.62 268 LYS A N 1
ATOM 2160 C CA . LYS A 1 268 ? 31.547 15.956 -15.146 1.00 49.62 268 LYS A CA 1
ATOM 2161 C C . LYS A 1 268 ? 32.779 16.493 -15.885 1.00 49.62 268 LYS A C 1
ATOM 2163 O O . LYS A 1 268 ? 33.730 16.913 -15.230 1.00 49.62 268 LYS A O 1
ATOM 2168 N N . MET A 1 269 ? 32.778 16.483 -17.220 1.00 48.69 269 MET A N 1
ATOM 2169 C CA . MET A 1 269 ? 33.873 17.006 -18.055 1.00 48.69 269 MET A CA 1
ATOM 2170 C C . MET A 1 269 ? 33.487 18.244 -18.888 1.00 48.69 269 MET A C 1
ATOM 2172 O O . MET A 1 269 ? 34.287 18.672 -19.720 1.00 48.69 269 MET A O 1
ATOM 2176 N N . GLY A 1 270 ? 32.284 18.797 -18.686 1.00 40.75 270 GLY A N 1
ATOM 2177 C CA . GLY A 1 270 ? 31.766 19.987 -19.378 1.00 40.75 270 GLY A CA 1
ATOM 2178 C C . GLY A 1 270 ? 31.886 21.270 -18.570 1.00 40.75 270 GLY A C 1
ATOM 2179 O O . GLY A 1 270 ? 31.677 21.209 -17.339 1.00 40.75 270 GLY A O 1
#

Foldseek 3Di:
DPLLVQLCVQCVQLLVLQADPPDRAGVDVLVNQLVVLSVPADLVDGDCVSNLVSLLLCVVVCVLGGDVVSSVVSSQVSQVVVVHGDDSPPDDDPPDDDDDDPVVVDDPPDDQLQRVLCVVVVHRLVPDDLVVNLVSCQVCVPPSVNVVRVSVVCVVVVCPLLVSLLSDVVSVLSCCQGPNVLSDDLLSNLLSCQNCVVVQADPVDDLLVRLVVSLVVVCVRNVVNPRRPVNSCVDPNSVVSNCVHPSSVVCPDPVNVVVVVVVVVVVVVD

Sequence (270 aa):
MDPLGELEDSLAYMFELQKTQSQGKYINPLIDELHKALDNYREDTGDLSDLIDALSNAYPVIENYVDTYEVKQKMDVLAGNKGESISWYTQSRPSNAPAIDYASLVSEGDNDFVSWLSQRVGQNFTKLDGERQVQILLTEQGQKELRVKLGVHLHRNPDFLLNLAMISTKNFIRLISSRLGFKFEKKQIAKAIHHHGKSWLDDSLDPFEQVEKLIAFLDKKLSPKGHTIEKLLNDPIAKAELEKSLFIQFYNSPEFKNREDDGDNQLKMG

Mean predicted aligned error: 15.13 Å

Solvent-accessible surface area (backbone atoms only — not comparable to full-atom values): 15632 Å² total; per-residue (Å²): 133,63,44,64,60,54,38,49,64,60,44,48,64,45,52,65,73,27,50,37,97,72,85,80,41,40,74,46,66,47,54,39,48,29,50,50,33,57,76,67,50,37,98,90,80,47,72,61,62,62,42,52,51,27,48,63,68,22,37,87,60,42,60,78,66,39,63,58,65,63,53,47,52,34,49,48,53,46,31,48,76,73,76,44,82,84,70,84,87,74,73,75,77,73,93,74,74,76,84,81,67,72,73,75,80,51,70,97,77,79,64,57,51,60,59,45,51,12,61,75,70,73,43,65,50,88,78,47,56,59,66,58,44,50,50,51,53,62,70,44,63,83,38,70,65,49,57,53,38,50,51,59,44,32,74,78,38,72,56,56,67,50,57,45,26,64,73,34,65,67,42,32,54,54,42,44,61,40,83,62,26,71,74,56,50,57,47,52,50,22,47,47,47,40,73,41,45,73,80,70,56,50,90,88,49,57,73,66,60,33,43,53,53,44,52,55,52,49,29,70,45,25,44,88,66,72,51,27,62,68,60,30,58,72,31,73,67,14,24,63,40,32,59,74,24,70,62,49,46,47,63,70,30,70,75,46,52,54,53,54,56,56,55,59,55,57,67,75,76,108

pLDDT: mean 80.21, std 15.38, range [38.38, 97.44]

Nearest PDB structures (foldseek):
  8j07-assembly1_8P  TM=1.077E-01  e=9.966E+00  Homo sapiens

Organism: NCBI:txid1034943

Secondary structure (DSSP, 8-state):
--HHHHHHHHHHHHHHHHB-TTTS-BSSHHHHHHHHHHHH--TTT--SHHHHHHHHHHHHHHTTTS-HHHHHHHHHHHHHHHT----TTS----TTPPPP-GGGGS-TTS--HHHHHHHHHTS-GGGS-HHHHHHHHHHGGG-HHHHHHHHHHHHH-TTHHHHHHHH-HHHHHHHHHSGGGGG--HHHHHHHHHHHGGGG--TTS-HHHHHHHHHHHHHHHHGGGT--HHHHHTSHHHHHHHTTSHHHHHHTSHHHHHHHHHHHHHHT--